Protein AF-A0A6P8IMR5-F1 (afdb_monomer)

Organism: Actinia tenebrosa (NCBI:txid6105)

Secondary structure (DSSP, 8-state):
--------------S--SSSPPPSS--B---EESTTT-EEPPSBHHHHHHTTEEEEE---TTSSS-SEEEEETTEEEEEEEE-TTSBEEEEEEEEEHHHH-S--TTPEEETTEEEEEEESS-GGGTTT-----SSSBS-EEEEETTTTEEEEEPSBGGGGTTSSEEEPPPPTTS-EEEEET--TT--GGG---EEEEEETTEEEEEEE--SS----TTS----GGGSS--------

Mean predicted aligned error: 8.8 Å

Structure (mmCIF, N/CA/C/O backbone):
data_AF-A0A6P8IMR5-F1
#
_entry.id   AF-A0A6P8IMR5-F1
#
loop_
_atom_site.group_PDB
_atom_site.id
_atom_site.type_symbol
_atom_site.label_atom_id
_atom_site.label_alt_id
_atom_site.label_comp_id
_atom_site.label_asym_id
_atom_site.label_entity_id
_atom_site.label_seq_id
_atom_site.pdbx_PDB_ins_code
_atom_site.Cartn_x
_atom_site.Cartn_y
_atom_site.Cartn_z
_atom_site.occupancy
_atom_site.B_iso_or_equiv
_atom_site.auth_seq_id
_atom_site.auth_comp_id
_atom_site.auth_asym_id
_atom_site.auth_atom_id
_atom_site.pdbx_PDB_model_num
ATOM 1 N N . MET A 1 1 ? 11.070 44.744 41.252 1.00 38.59 1 MET A N 1
ATOM 2 C CA . MET A 1 1 ? 11.298 44.759 39.790 1.00 38.59 1 MET A CA 1
ATOM 3 C C . MET A 1 1 ? 10.364 43.742 39.158 1.00 38.59 1 MET A C 1
ATOM 5 O O . MET A 1 1 ? 10.466 42.569 39.486 1.00 38.59 1 MET A O 1
ATOM 9 N N . LYS A 1 2 ? 9.383 44.191 38.367 1.00 33.50 2 LYS A N 1
ATOM 10 C CA . LYS A 1 2 ? 8.434 43.312 37.669 1.00 33.50 2 LYS A CA 1
ATOM 11 C C . LYS A 1 2 ? 9.085 42.888 36.352 1.00 33.50 2 LYS A C 1
ATOM 13 O O . LYS A 1 2 ? 9.294 43.739 35.494 1.00 33.50 2 LYS A O 1
ATOM 18 N N . SER A 1 3 ? 9.447 41.616 36.219 1.00 36.66 3 SER A N 1
ATOM 19 C CA . SER A 1 3 ? 9.979 41.083 34.963 1.00 36.66 3 SER A CA 1
ATOM 20 C C . SER A 1 3 ? 8.835 40.874 33.976 1.00 36.66 3 SER A C 1
ATOM 22 O O . SER A 1 3 ? 7.923 40.087 34.223 1.00 36.66 3 SER A O 1
ATOM 24 N N . LEU A 1 4 ? 8.882 41.617 32.873 1.00 35.53 4 LEU A N 1
ATOM 25 C CA . LEU A 1 4 ? 8.009 41.459 31.719 1.00 35.53 4 LEU A CA 1
ATOM 26 C C . LEU A 1 4 ? 8.508 40.242 30.923 1.00 35.53 4 LEU A C 1
ATOM 28 O O . LEU A 1 4 ? 9.618 40.269 30.395 1.00 35.53 4 LEU A O 1
ATOM 32 N N . VAL A 1 5 ? 7.722 39.168 30.854 1.00 39.28 5 VAL A N 1
ATOM 33 C CA . VAL A 1 5 ? 8.007 38.045 29.950 1.00 39.28 5 VAL A CA 1
ATOM 34 C C . VAL A 1 5 ? 7.360 38.369 28.609 1.00 39.28 5 VAL A C 1
ATOM 36 O O . VAL A 1 5 ? 6.146 38.274 28.449 1.00 39.28 5 VAL A O 1
ATOM 39 N N . LEU A 1 6 ? 8.180 38.800 27.652 1.00 30.08 6 LEU A N 1
ATOM 40 C CA . LEU A 1 6 ? 7.776 38.989 26.265 1.00 30.08 6 LEU A CA 1
ATOM 41 C C . LEU A 1 6 ? 7.803 37.618 25.570 1.00 30.08 6 LEU A C 1
ATOM 43 O O . LEU A 1 6 ? 8.858 37.146 25.155 1.00 30.08 6 LEU A O 1
ATOM 47 N N . VAL A 1 7 ? 6.650 36.954 25.471 1.00 35.31 7 VAL A N 1
ATOM 48 C CA . VAL A 1 7 ? 6.508 35.750 24.639 1.00 35.31 7 VAL A CA 1
ATOM 49 C C . VAL A 1 7 ? 6.288 36.207 23.198 1.00 35.31 7 VAL A C 1
ATOM 51 O O . VAL A 1 7 ? 5.176 36.545 22.802 1.00 35.31 7 VAL A O 1
ATOM 54 N N . VAL A 1 8 ? 7.359 36.243 22.409 1.00 32.06 8 VAL A N 1
ATOM 55 C CA . VAL A 1 8 ? 7.266 36.427 20.956 1.00 32.06 8 VAL A CA 1
ATOM 56 C C . VAL A 1 8 ? 6.959 35.065 20.339 1.00 32.06 8 VAL A C 1
ATOM 58 O O . VAL A 1 8 ? 7.855 34.261 20.097 1.00 32.06 8 VAL A O 1
ATOM 61 N N . ILE A 1 9 ? 5.675 34.787 20.102 1.00 35.56 9 ILE A N 1
ATOM 62 C CA . ILE A 1 9 ? 5.255 33.666 19.255 1.00 35.56 9 ILE A CA 1
ATOM 63 C C . ILE A 1 9 ? 5.443 34.109 17.801 1.00 35.56 9 ILE A C 1
ATOM 65 O O . ILE A 1 9 ? 4.534 34.638 17.169 1.00 35.56 9 ILE A O 1
ATOM 69 N N . LEU A 1 10 ? 6.646 33.912 17.266 1.00 32.06 10 LEU A N 1
ATOM 70 C CA . LEU A 1 10 ? 6.879 33.923 15.823 1.00 32.06 10 LEU A CA 1
ATOM 71 C C . LEU A 1 10 ? 6.409 32.578 15.264 1.00 32.06 10 LEU A C 1
ATOM 73 O O . LEU A 1 10 ? 7.193 31.657 15.052 1.00 32.06 10 LEU A O 1
ATOM 77 N N . ALA A 1 11 ? 5.100 32.450 15.061 1.00 35.44 11 ALA A N 1
ATOM 78 C CA . ALA A 1 11 ? 4.554 31.370 14.260 1.00 35.44 11 ALA A CA 1
ATOM 79 C C . ALA A 1 11 ? 4.682 31.761 12.783 1.00 35.44 11 ALA A C 1
ATOM 81 O O . ALA A 1 11 ? 3.843 32.469 12.228 1.00 35.44 11 ALA A O 1
ATOM 82 N N . ALA A 1 12 ? 5.765 31.320 12.145 1.00 34.12 12 ALA A N 1
ATOM 83 C CA . ALA A 1 12 ? 5.829 31.270 10.694 1.00 34.12 12 ALA A CA 1
ATOM 84 C C . ALA A 1 12 ? 4.903 30.135 10.230 1.00 34.12 12 ALA A C 1
ATOM 86 O O . ALA A 1 12 ? 5.311 28.980 10.139 1.00 34.12 12 ALA A O 1
ATOM 87 N N . PHE A 1 13 ? 3.629 30.451 9.997 1.00 35.06 13 PHE A N 1
ATOM 88 C CA . PHE A 1 13 ? 2.718 29.540 9.314 1.00 35.06 13 PHE A CA 1
ATOM 89 C C . PHE A 1 13 ? 3.058 29.572 7.825 1.00 35.06 13 PHE A C 1
ATOM 91 O O . PHE A 1 13 ? 2.622 30.461 7.094 1.00 35.06 13 PHE A O 1
ATOM 98 N N . SER A 1 14 ? 3.876 28.625 7.372 1.00 45.19 14 SER A N 1
ATOM 99 C CA . SER A 1 14 ? 3.891 28.280 5.958 1.00 45.19 14 SER A CA 1
ATOM 100 C C . SER A 1 14 ? 2.566 27.593 5.623 1.00 45.19 14 SER A C 1
ATOM 102 O O . SER A 1 14 ? 2.214 26.577 6.219 1.00 45.19 14 SER A O 1
ATOM 104 N N . ASP A 1 15 ? 1.890 28.184 4.648 1.00 43.84 15 ASP A N 1
ATOM 105 C CA . ASP A 1 15 ? 0.723 27.721 3.904 1.00 43.84 15 ASP A CA 1
ATOM 106 C C . ASP A 1 15 ? -0.657 28.189 4.386 1.00 43.84 15 ASP A C 1
ATOM 108 O O . ASP A 1 15 ? -1.171 27.890 5.463 1.00 43.84 15 ASP A O 1
ATOM 112 N N . ALA A 1 16 ? -1.265 28.951 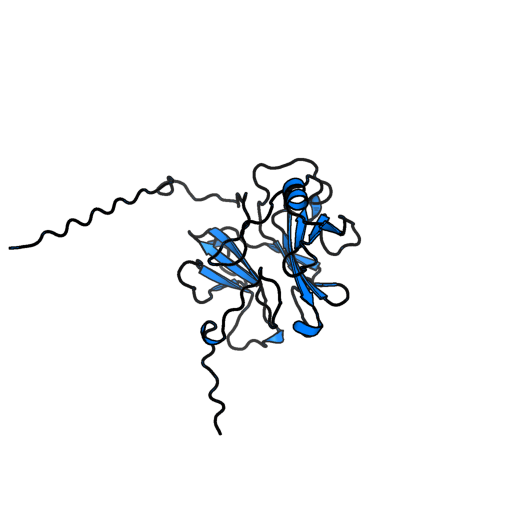3.479 1.00 37.50 16 ALA A N 1
ATOM 113 C CA . ALA A 1 16 ? -2.602 29.501 3.505 1.00 37.50 16 ALA A CA 1
ATOM 114 C C . ALA A 1 16 ? -3.676 28.404 3.616 1.00 37.50 16 ALA A C 1
ATOM 116 O O . ALA A 1 16 ? -4.247 27.971 2.618 1.00 37.50 16 ALA A O 1
ATOM 117 N N . TRP A 1 17 ? -3.993 27.982 4.840 1.00 46.81 17 TRP A N 1
ATOM 118 C CA . TRP A 1 17 ? -5.097 27.048 5.114 1.00 46.81 17 TRP A CA 1
ATOM 119 C C . TRP A 1 17 ? -6.254 27.667 5.907 1.00 46.81 17 TRP A C 1
ATOM 121 O O . TRP A 1 17 ? -7.184 26.965 6.282 1.00 46.81 17 TRP A O 1
ATOM 131 N N . LEU A 1 18 ? -6.245 28.985 6.135 1.00 42.25 18 LEU A N 1
ATOM 132 C CA . LEU A 1 18 ? -7.309 29.664 6.888 1.00 42.25 18 LEU A CA 1
ATOM 133 C C . LEU A 1 18 ? -8.590 29.923 6.069 1.00 42.25 18 LEU A C 1
ATOM 135 O O . LEU A 1 18 ? -9.634 30.168 6.663 1.00 42.25 18 LEU A O 1
ATOM 139 N N . PHE A 1 19 ? -8.546 29.833 4.730 1.00 42.69 19 PHE A N 1
ATOM 140 C CA . PHE A 1 19 ? -9.687 30.181 3.857 1.00 42.69 19 PHE A CA 1
ATOM 141 C C . PHE A 1 19 ? -9.925 29.235 2.668 1.00 42.69 19 PHE A C 1
ATOM 143 O O . PHE A 1 19 ? -10.806 29.484 1.850 1.00 42.69 19 PHE A O 1
ATOM 150 N N . SER A 1 20 ? -9.164 28.144 2.555 1.00 43.66 20 SER A N 1
ATOM 151 C CA . SER A 1 20 ? -9.335 27.154 1.488 1.00 43.66 20 SER A CA 1
ATOM 152 C C . SER A 1 20 ? -9.866 25.860 2.085 1.00 43.66 20 SER A C 1
ATOM 154 O O . SER A 1 20 ? -9.264 25.307 3.007 1.00 43.66 20 SER A O 1
ATOM 156 N N . SER A 1 21 ? -10.989 25.362 1.562 1.00 59.53 21 SER A N 1
ATOM 157 C CA . SER A 1 21 ? -11.401 23.990 1.849 1.00 59.53 21 SER A CA 1
ATOM 158 C C . SER A 1 21 ? -10.257 23.065 1.422 1.00 59.53 21 SER A C 1
ATOM 160 O O . SER A 1 21 ? -9.813 23.092 0.274 1.00 59.53 21 SER A O 1
ATOM 162 N N . GLY A 1 22 ? -9.720 22.293 2.375 1.00 65.38 22 GLY A N 1
ATOM 163 C CA . GLY A 1 22 ? -8.650 21.326 2.120 1.00 65.38 22 GLY A CA 1
ATOM 164 C C . GLY A 1 22 ? -8.945 20.474 0.880 1.00 65.38 22 GLY A C 1
ATOM 165 O O . GLY A 1 22 ? -10.126 20.266 0.586 1.00 65.38 22 GLY A O 1
ATOM 166 N N . PRO A 1 23 ? -7.929 19.946 0.166 1.00 79.06 23 PRO A N 1
ATOM 167 C CA . PRO A 1 23 ? -8.146 19.206 -1.074 1.00 79.06 23 PRO A CA 1
ATOM 168 C C . PRO A 1 23 ? -9.242 18.143 -0.904 1.00 79.06 23 PRO A C 1
ATOM 170 O O . PRO A 1 23 ? -9.389 17.547 0.166 1.00 79.06 23 PRO A O 1
ATOM 173 N N . ASN A 1 24 ? -10.029 17.926 -1.960 1.00 84.00 24 ASN A N 1
ATOM 174 C CA . ASN A 1 24 ? -11.094 16.917 -1.970 1.00 84.00 24 ASN A CA 1
ATOM 175 C C . ASN A 1 24 ? -10.585 15.520 -2.352 1.00 84.00 24 ASN A C 1
ATOM 177 O O . ASN A 1 24 ? -11.311 14.545 -2.199 1.00 84.00 24 ASN A O 1
ATOM 181 N N . THR A 1 25 ? -9.344 15.417 -2.829 1.00 85.69 25 THR A N 1
ATOM 182 C CA . THR A 1 25 ? -8.688 14.154 -3.178 1.00 85.69 25 THR A CA 1
ATOM 183 C C . THR A 1 25 ? -7.237 14.154 -2.697 1.00 85.69 25 THR A C 1
ATOM 185 O O . THR A 1 25 ? -6.620 15.226 -2.651 1.00 85.69 25 THR A O 1
ATOM 188 N N . PRO A 1 26 ? -6.657 12.977 -2.413 1.00 89.88 26 PRO A N 1
ATOM 189 C CA . PRO A 1 26 ? -5.233 12.839 -2.156 1.00 89.88 26 PRO A CA 1
ATOM 190 C C . PRO A 1 26 ? -4.369 13.452 -3.260 1.00 89.88 26 PRO A C 1
ATOM 192 O O . PRO A 1 26 ? -4.680 13.360 -4.449 1.00 89.88 26 PRO A O 1
ATOM 195 N N . LYS A 1 27 ? -3.261 14.066 -2.845 1.00 89.31 27 LYS A N 1
ATOM 196 C CA . LYS A 1 27 ? -2.225 14.640 -3.714 1.00 89.31 27 LYS A CA 1
ATOM 197 C C . LYS A 1 27 ? -0.847 14.154 -3.258 1.00 89.31 27 LYS A C 1
ATOM 199 O O . LYS A 1 27 ? 0.035 14.948 -2.946 1.00 89.31 27 LYS A O 1
ATOM 204 N N . TRP A 1 28 ? -0.681 12.836 -3.138 1.00 91.75 28 TRP A N 1
ATOM 205 C CA . TRP A 1 28 ? 0.529 12.247 -2.561 1.00 91.75 28 TRP A CA 1
ATOM 206 C C . TRP A 1 28 ? 1.673 12.165 -3.581 1.00 91.75 28 TRP A C 1
ATOM 208 O O . TRP A 1 28 ? 1.516 11.644 -4.689 1.00 91.75 28 TRP A O 1
ATOM 218 N N . ASN A 1 29 ? 2.840 12.675 -3.189 1.00 91.31 29 ASN A N 1
ATOM 219 C CA . ASN A 1 29 ? 4.080 12.677 -3.975 1.00 91.31 29 ASN A CA 1
ATOM 220 C C . ASN A 1 29 ? 5.296 12.109 -3.219 1.00 91.31 29 ASN A C 1
ATOM 222 O O . ASN A 1 29 ? 6.306 11.810 -3.855 1.00 91.31 29 ASN A O 1
ATOM 226 N N . SER A 1 30 ? 5.171 11.872 -1.911 1.00 92.62 30 SER A N 1
ATOM 227 C CA . SER A 1 30 ? 6.167 11.191 -1.079 1.00 92.62 30 SER A CA 1
ATOM 228 C C . SER A 1 30 ? 5.541 10.026 -0.313 1.00 92.62 30 SER A C 1
ATOM 230 O O . SER A 1 30 ? 4.334 10.010 -0.077 1.00 92.62 30 SER A O 1
ATOM 232 N N . LEU A 1 31 ? 6.359 9.042 0.055 1.00 94.12 31 LEU A N 1
ATOM 233 C CA . LEU A 1 31 ? 5.987 7.950 0.950 1.00 94.12 31 LEU A CA 1
ATOM 234 C C . LEU A 1 31 ? 7.110 7.768 1.967 1.00 94.12 31 LEU A C 1
ATOM 236 O O . LEU A 1 31 ? 8.273 7.646 1.580 1.00 94.12 31 LEU A O 1
ATOM 240 N N . TYR A 1 32 ? 6.755 7.732 3.245 1.00 92.31 32 TYR A N 1
ATOM 241 C CA . TYR A 1 32 ? 7.687 7.528 4.346 1.00 92.31 32 TYR A CA 1
ATOM 242 C C . TYR A 1 32 ? 7.259 6.304 5.149 1.00 92.31 32 TYR A C 1
ATOM 244 O O . TYR A 1 32 ? 6.069 6.031 5.288 1.00 92.31 32 TYR A O 1
ATOM 252 N N . VAL A 1 33 ? 8.237 5.576 5.675 1.00 89.25 33 VAL A N 1
ATOM 253 C CA . VAL A 1 33 ? 8.032 4.500 6.655 1.00 89.25 33 VAL A CA 1
ATOM 254 C C . VAL A 1 33 ? 8.841 4.789 7.912 1.00 89.25 33 VAL A C 1
ATOM 256 O O . VAL A 1 33 ? 9.610 5.749 7.923 1.00 89.25 33 VAL A O 1
ATOM 259 N N . THR A 1 34 ? 8.673 3.954 8.943 1.00 82.81 34 THR A N 1
ATOM 260 C CA . THR A 1 34 ? 9.316 4.043 10.268 1.00 82.81 34 THR A CA 1
ATOM 261 C C . THR A 1 34 ? 9.047 5.367 10.978 1.00 82.81 34 THR A C 1
ATOM 263 O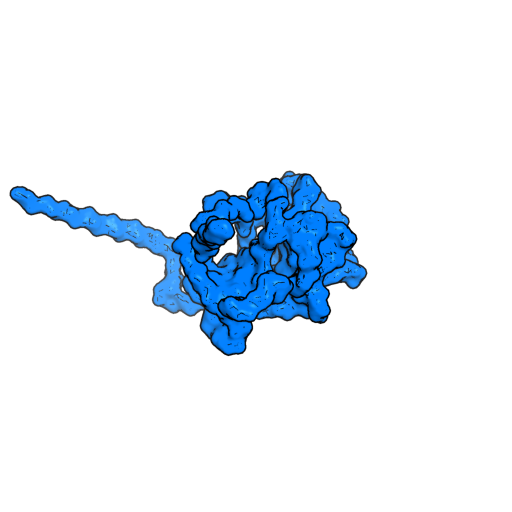 O . THR A 1 34 ? 9.754 6.354 10.762 1.00 82.81 34 THR A O 1
ATOM 266 N N . PHE A 1 35 ? 8.049 5.384 11.854 1.00 76.50 35 PHE A N 1
ATOM 267 C CA . PHE A 1 35 ? 7.713 6.526 12.690 1.00 76.50 35 PHE A CA 1
ATOM 268 C C . PHE A 1 35 ? 8.934 7.027 13.480 1.00 76.50 35 PHE A C 1
ATOM 270 O O . PHE A 1 35 ? 9.787 6.257 13.929 1.00 76.50 35 PHE A O 1
ATOM 277 N N . GLY A 1 36 ? 9.058 8.349 13.595 1.00 76.31 36 GLY A N 1
ATOM 278 C CA . GLY A 1 36 ? 10.176 9.027 14.255 1.00 76.31 36 GLY A CA 1
ATOM 279 C C . GLY A 1 36 ? 11.383 9.280 13.347 1.00 76.31 36 GLY A C 1
ATOM 280 O O . GLY A 1 36 ? 11.869 10.405 13.306 1.00 76.31 36 GLY A O 1
ATOM 281 N N . SER A 1 37 ? 11.849 8.278 12.590 1.00 82.25 37 SER A N 1
ATOM 282 C CA . SER A 1 37 ? 12.985 8.455 11.658 1.00 82.25 37 SER A CA 1
ATOM 283 C C . SER A 1 37 ? 12.573 8.815 10.229 1.00 82.25 37 SER A C 1
ATOM 285 O O . SER A 1 37 ? 13.367 9.409 9.508 1.00 82.25 37 SER A O 1
ATOM 287 N N . PHE A 1 38 ? 11.339 8.483 9.837 1.00 84.19 38 PHE A N 1
ATOM 288 C CA . PHE A 1 38 ? 10.716 8.811 8.554 1.00 84.19 38 PHE A CA 1
ATOM 289 C C . PHE A 1 38 ? 11.624 8.539 7.347 1.00 84.19 38 PHE A C 1
ATOM 291 O O . PHE A 1 38 ? 12.040 9.436 6.615 1.00 84.19 38 PHE A O 1
ATOM 298 N N . ASN A 1 39 ? 11.907 7.259 7.109 1.00 89.69 39 ASN A N 1
ATOM 299 C CA . ASN A 1 39 ? 12.684 6.822 5.958 1.00 89.69 39 ASN A CA 1
ATOM 300 C C . ASN A 1 39 ? 11.862 6.972 4.672 1.00 89.69 39 ASN A C 1
ATOM 302 O O . ASN A 1 39 ? 10.845 6.296 4.496 1.00 89.69 39 ASN A O 1
ATOM 306 N N . GLN A 1 40 ? 12.317 7.829 3.757 1.00 94.62 40 GLN A N 1
ATOM 307 C CA . GLN A 1 40 ? 11.649 8.040 2.474 1.00 94.62 40 GLN A CA 1
ATOM 308 C C . GLN A 1 40 ? 11.833 6.832 1.547 1.00 94.62 40 GLN A C 1
ATOM 310 O O . GLN A 1 40 ? 12.945 6.344 1.338 1.00 94.62 40 GLN A O 1
ATOM 315 N N . LEU A 1 41 ? 10.732 6.365 0.960 1.00 96.12 41 LEU A N 1
ATOM 316 C CA . LEU A 1 41 ? 10.722 5.298 -0.034 1.00 96.12 41 LEU A CA 1
ATOM 317 C C . LEU A 1 41 ? 10.720 5.874 -1.458 1.00 96.12 41 LEU A C 1
ATOM 319 O O . LEU A 1 41 ? 10.136 6.934 -1.702 1.00 96.12 41 LEU A O 1
ATOM 323 N N . PRO A 1 42 ? 11.354 5.188 -2.427 1.00 97.56 42 PRO A N 1
ATOM 324 C CA . PRO A 1 42 ? 11.381 5.646 -3.808 1.00 97.56 42 PRO A CA 1
ATOM 325 C C . PRO A 1 42 ? 9.980 5.605 -4.426 1.00 97.56 42 PRO A C 1
ATOM 327 O O . PRO A 1 42 ? 9.298 4.581 -4.399 1.00 97.56 42 PRO A O 1
ATOM 330 N N . THR A 1 43 ? 9.572 6.712 -5.045 1.00 97.56 43 THR A N 1
ATOM 331 C CA . THR A 1 43 ? 8.263 6.845 -5.707 1.00 97.56 43 THR A CA 1
ATOM 332 C C . THR A 1 43 ? 8.310 6.567 -7.212 1.00 97.56 43 THR A C 1
ATOM 334 O O . THR A 1 43 ? 7.278 6.575 -7.885 1.00 97.56 43 THR A O 1
ATOM 337 N N . THR A 1 44 ? 9.496 6.263 -7.751 1.00 98.06 44 THR A N 1
ATOM 338 C CA . THR A 1 44 ? 9.690 5.831 -9.141 1.00 98.06 44 THR A CA 1
ATOM 339 C C . THR A 1 44 ? 10.537 4.564 -9.216 1.00 98.06 44 THR A C 1
ATOM 341 O O . THR A 1 44 ? 11.454 4.356 -8.418 1.00 98.06 44 THR A O 1
ATOM 344 N N . LYS A 1 45 ? 10.264 3.732 -10.225 1.00 98.19 45 LYS A N 1
ATOM 345 C CA . LYS A 1 45 ? 11.014 2.507 -10.526 1.00 98.19 45 LYS A CA 1
ATOM 346 C C . LYS A 1 45 ? 12.502 2.800 -10.715 1.00 98.19 45 LYS A C 1
ATOM 348 O O . LYS A 1 45 ? 13.339 2.066 -10.204 1.00 98.19 45 LYS A O 1
ATOM 353 N N . THR A 1 46 ? 12.832 3.876 -11.429 1.00 98.25 46 THR A N 1
ATOM 354 C CA . THR A 1 46 ? 14.220 4.279 -11.689 1.00 98.25 46 THR A CA 1
ATOM 355 C C . THR A 1 46 ? 14.957 4.601 -10.391 1.00 98.25 46 THR A C 1
ATOM 357 O O . THR A 1 46 ? 16.039 4.064 -10.165 1.00 98.25 46 THR A O 1
ATOM 360 N N . ALA A 1 47 ? 14.350 5.398 -9.503 1.00 98.38 47 ALA A N 1
ATOM 361 C CA . ALA A 1 47 ? 14.932 5.698 -8.197 1.00 98.38 47 ALA A CA 1
ATOM 362 C C . ALA A 1 47 ? 15.063 4.438 -7.325 1.00 98.38 47 ALA A C 1
ATOM 364 O O . ALA A 1 47 ? 16.074 4.258 -6.652 1.00 98.38 47 ALA A O 1
ATOM 365 N N . ALA A 1 48 ? 14.080 3.535 -7.373 1.00 98.44 48 ALA A N 1
ATOM 366 C CA . ALA A 1 48 ? 14.133 2.278 -6.635 1.00 98.44 48 ALA A CA 1
ATOM 367 C C . ALA A 1 48 ? 15.293 1.389 -7.102 1.00 98.44 48 ALA A C 1
ATOM 369 O O . ALA A 1 48 ? 16.082 0.923 -6.284 1.00 98.44 48 ALA A O 1
ATOM 370 N N . VAL A 1 49 ? 15.450 1.196 -8.413 1.00 98.62 49 VAL A N 1
ATOM 371 C CA . VAL A 1 49 ? 16.559 0.407 -8.971 1.00 98.62 49 VAL A CA 1
ATOM 372 C C . VAL A 1 49 ? 17.912 1.030 -8.620 1.00 98.62 49 VAL A C 1
ATOM 374 O O . VAL A 1 49 ? 18.817 0.304 -8.211 1.00 98.62 49 VAL A O 1
ATOM 377 N N . ALA A 1 50 ? 18.038 2.359 -8.712 1.00 98.44 50 ALA A N 1
ATOM 378 C CA . ALA A 1 50 ? 19.247 3.076 -8.306 1.00 98.44 50 ALA A CA 1
ATOM 379 C C . ALA A 1 50 ? 19.564 2.889 -6.810 1.00 98.44 50 ALA A C 1
ATOM 381 O O . ALA A 1 50 ? 20.723 2.740 -6.437 1.00 98.44 50 ALA A O 1
ATOM 382 N N . ALA A 1 51 ? 18.535 2.811 -5.963 1.00 97.69 51 ALA A N 1
ATOM 383 C CA . ALA A 1 51 ? 18.651 2.529 -4.533 1.00 97.69 51 ALA A CA 1
ATOM 384 C C . ALA A 1 51 ? 18.786 1.025 -4.195 1.00 97.69 51 ALA A C 1
ATOM 386 O O . ALA A 1 51 ? 18.660 0.642 -3.032 1.00 97.69 51 ALA A O 1
ATOM 387 N N . GLY A 1 52 ? 19.019 0.155 -5.186 1.00 98.00 52 GLY A N 1
ATOM 388 C CA . GLY A 1 52 ? 19.294 -1.271 -4.979 1.00 98.00 52 GLY A CA 1
ATOM 389 C C . GLY A 1 52 ? 18.063 -2.174 -4.872 1.00 98.00 52 GLY A C 1
ATOM 390 O O . GLY A 1 52 ? 18.207 -3.369 -4.602 1.00 98.00 52 GLY A O 1
ATOM 391 N N . TRP A 1 53 ? 16.858 -1.653 -5.109 1.00 98.44 53 TRP A N 1
ATOM 392 C CA . TRP A 1 53 ? 15.651 -2.474 -5.162 1.00 98.44 53 TRP A CA 1
ATOM 393 C C . TRP A 1 53 ? 15.670 -3.367 -6.404 1.00 98.44 53 TRP A C 1
ATOM 395 O O . 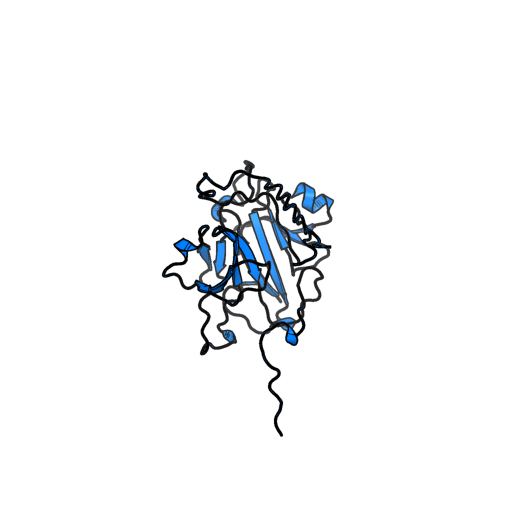TRP A 1 53 ? 15.966 -2.920 -7.515 1.00 98.44 53 TRP A O 1
ATOM 405 N N . ARG A 1 54 ? 15.322 -4.643 -6.233 1.00 98.44 54 ARG A N 1
ATOM 406 C CA . ARG A 1 54 ? 15.336 -5.641 -7.308 1.00 98.44 54 ARG A CA 1
ATOM 407 C C . ARG A 1 54 ? 13.931 -6.120 -7.627 1.00 98.44 54 ARG A C 1
ATOM 409 O O . ARG A 1 54 ? 13.120 -6.317 -6.724 1.00 98.44 54 ARG A O 1
ATOM 416 N N . LEU A 1 55 ? 13.663 -6.303 -8.918 1.00 98.50 55 LEU A N 1
ATOM 417 C CA . LEU A 1 55 ? 12.413 -6.876 -9.400 1.00 98.50 55 LEU A CA 1
ATOM 418 C C . LEU A 1 55 ? 12.273 -8.298 -8.854 1.00 98.50 55 LEU A C 1
ATOM 420 O O . LEU A 1 55 ? 13.193 -9.103 -8.962 1.00 98.50 55 LEU A O 1
ATOM 424 N N . ASN A 1 56 ? 11.112 -8.592 -8.287 1.00 98.06 56 ASN A N 1
ATOM 425 C CA . ASN A 1 56 ? 10.783 -9.900 -7.741 1.00 98.06 56 ASN A CA 1
ATOM 426 C C . ASN A 1 56 ? 9.625 -10.567 -8.499 1.00 98.06 56 ASN A C 1
ATOM 428 O O . ASN A 1 56 ? 9.694 -11.758 -8.786 1.00 98.06 56 ASN A O 1
ATOM 432 N N . LYS A 1 57 ? 8.587 -9.805 -8.861 1.00 97.94 57 LYS A N 1
ATOM 433 C CA . LYS A 1 57 ? 7.504 -10.259 -9.745 1.00 97.94 57 LYS A CA 1
ATOM 434 C C . LYS A 1 57 ? 7.157 -9.153 -10.730 1.00 97.94 57 LYS A C 1
ATOM 436 O O . LYS A 1 57 ? 7.011 -7.999 -10.334 1.00 97.94 57 LYS A O 1
ATOM 441 N N . THR A 1 58 ? 7.032 -9.496 -12.005 1.00 97.94 58 THR A N 1
ATOM 442 C CA . THR A 1 58 ? 6.491 -8.587 -13.021 1.00 97.94 58 THR A CA 1
ATOM 443 C C . THR A 1 58 ? 4.996 -8.422 -12.821 1.00 97.94 58 THR A C 1
ATOM 445 O O . THR A 1 58 ? 4.358 -9.272 -12.194 1.00 97.94 58 THR A O 1
ATOM 448 N N . CYS A 1 59 ? 4.420 -7.369 -13.398 1.00 95.94 59 CYS A N 1
ATOM 449 C CA . CYS A 1 59 ? 2.979 -7.387 -13.542 1.00 95.94 59 CYS A CA 1
ATOM 450 C C . CYS A 1 59 ? 2.554 -8.541 -14.461 1.00 95.94 59 CYS A C 1
ATOM 452 O O . CYS A 1 59 ? 3.072 -8.689 -15.566 1.00 95.94 59 CYS A O 1
ATOM 454 N N . ASP A 1 60 ? 1.627 -9.355 -13.972 1.00 95.19 60 ASP A N 1
ATOM 455 C CA . ASP A 1 60 ? 1.090 -10.535 -14.632 1.00 95.19 60 ASP A CA 1
ATOM 456 C C . ASP A 1 60 ? -0.347 -10.722 -14.130 1.00 95.19 60 ASP A C 1
ATOM 458 O O . ASP A 1 60 ? -0.599 -10.584 -12.932 1.00 95.19 60 ASP A O 1
ATOM 462 N N . ALA A 1 61 ? -1.284 -11.028 -15.029 1.00 91.19 61 ALA A N 1
ATOM 463 C CA . ALA A 1 61 ? -2.692 -11.237 -14.687 1.00 91.19 61 ALA A CA 1
ATOM 464 C C . ALA A 1 61 ? -2.921 -12.446 -13.759 1.00 91.19 61 ALA A C 1
ATOM 466 O O . ALA A 1 61 ? -3.979 -12.562 -13.149 1.00 91.19 61 ALA A O 1
ATOM 467 N N . ARG A 1 62 ? -1.936 -13.344 -13.642 1.00 93.56 62 ARG A N 1
ATOM 468 C CA . ARG A 1 62 ? -1.949 -14.486 -12.718 1.00 93.56 62 ARG A CA 1
ATOM 469 C C . ARG A 1 62 ? -1.584 -14.101 -11.286 1.00 93.56 62 ARG A C 1
ATOM 471 O O . ARG A 1 62 ? -1.790 -14.904 -10.378 1.00 93.56 62 ARG A O 1
ATOM 478 N N . ASN A 1 63 ? -1.014 -12.917 -11.061 1.00 96.06 63 ASN A N 1
ATOM 479 C CA . ASN A 1 63 ? -0.773 -12.432 -9.708 1.00 96.06 63 ASN A CA 1
ATOM 480 C C . ASN A 1 63 ? -2.101 -11.986 -9.079 1.00 96.06 63 ASN A C 1
ATOM 482 O O . ASN A 1 63 ? -2.923 -11.350 -9.730 1.00 96.06 63 ASN A O 1
ATOM 486 N N . TYR A 1 64 ? -2.270 -12.222 -7.776 1.00 96.19 64 TYR A N 1
ATOM 487 C CA . TYR A 1 64 ? -3.401 -11.679 -7.004 1.00 96.19 64 TYR A CA 1
ATOM 488 C C . TYR A 1 64 ? -3.325 -10.153 -6.816 1.00 96.19 64 TYR A C 1
ATOM 490 O O . TYR A 1 64 ? -4.228 -9.538 -6.254 1.00 96.19 64 TYR A O 1
ATOM 498 N N . PHE A 1 65 ? -2.218 -9.537 -7.232 1.00 97.62 65 PHE A N 1
ATOM 499 C CA . PHE A 1 65 ? -1.959 -8.115 -7.099 1.00 97.62 65 PHE A CA 1
ATOM 500 C C . PHE A 1 65 ? -1.523 -7.507 -8.431 1.00 97.62 65 PHE A C 1
ATOM 502 O O . PHE A 1 65 ? -0.982 -8.189 -9.302 1.00 97.62 65 PHE A O 1
ATOM 509 N N . ALA A 1 66 ? -1.707 -6.196 -8.561 1.00 98.00 66 ALA A N 1
ATOM 510 C CA . ALA A 1 66 ? -1.316 -5.441 -9.740 1.00 98.00 66 ALA A CA 1
ATOM 511 C C . ALA A 1 66 ? -0.013 -4.662 -9.505 1.00 98.00 66 ALA A C 1
ATOM 513 O O . ALA A 1 66 ? 0.151 -3.973 -8.499 1.00 98.00 66 ALA A O 1
ATOM 514 N N . GLY A 1 67 ? 0.900 -4.727 -10.473 1.00 98.31 67 GLY A N 1
ATOM 515 C CA . GLY A 1 67 ? 2.149 -3.966 -10.487 1.00 98.31 67 GLY A CA 1
ATOM 516 C C . GLY A 1 67 ? 3.400 -4.832 -10.534 1.00 98.31 67 GLY A C 1
ATOM 517 O O . GLY A 1 67 ? 3.379 -6.035 -10.289 1.00 98.31 67 GLY A O 1
ATOM 518 N N . ASN A 1 68 ? 4.514 -4.194 -10.874 1.00 98.62 68 ASN A N 1
ATOM 519 C CA . ASN A 1 68 ? 5.838 -4.791 -10.798 1.00 98.62 68 ASN A CA 1
ATOM 520 C C . ASN A 1 68 ? 6.333 -4.677 -9.357 1.00 98.62 68 ASN A C 1
ATOM 522 O O . ASN A 1 68 ? 6.522 -3.564 -8.863 1.00 98.62 68 ASN A O 1
ATOM 526 N N . ARG A 1 69 ? 6.534 -5.813 -8.689 1.00 98.75 69 ARG A N 1
ATOM 527 C CA . ARG A 1 69 ? 6.965 -5.880 -7.293 1.00 98.75 69 ARG A CA 1
ATOM 528 C C . ARG A 1 69 ? 8.475 -5.819 -7.172 1.00 98.75 69 ARG A C 1
ATOM 530 O O . ARG A 1 69 ? 9.175 -6.631 -7.776 1.00 98.75 69 ARG A O 1
ATOM 537 N N . TYR A 1 70 ? 8.959 -4.916 -6.332 1.00 98.69 70 TYR A N 1
ATOM 538 C CA . TYR A 1 70 ? 10.371 -4.723 -6.038 1.00 98.69 70 TYR A CA 1
ATOM 539 C C . TYR A 1 70 ? 10.661 -4.926 -4.554 1.00 98.69 70 TYR A C 1
ATOM 541 O O . TYR A 1 70 ? 9.891 -4.492 -3.698 1.00 98.69 70 TYR A O 1
ATOM 549 N N . ILE A 1 71 ? 11.798 -5.559 -4.264 1.00 98.19 71 ILE A N 1
ATOM 550 C CA . ILE A 1 71 ? 12.250 -5.910 -2.914 1.00 98.19 71 ILE A CA 1
ATOM 551 C C . ILE A 1 71 ? 13.672 -5.387 -2.714 1.00 98.19 71 ILE A C 1
ATOM 553 O O . ILE A 1 71 ? 14.519 -5.514 -3.603 1.00 98.19 71 ILE A O 1
ATOM 557 N N . LEU A 1 72 ? 13.946 -4.805 -1.547 1.00 97.06 72 LEU A N 1
ATOM 558 C CA . LEU A 1 72 ? 15.279 -4.344 -1.172 1.00 97.06 72 LEU A CA 1
ATOM 559 C C . LEU A 1 72 ? 15.977 -5.396 -0.311 1.00 97.06 72 LEU A C 1
ATOM 561 O O . LEU A 1 72 ? 15.485 -5.741 0.756 1.00 97.06 72 LEU A O 1
ATOM 565 N N . GLY A 1 73 ? 17.129 -5.901 -0.759 1.00 94.75 73 GLY A N 1
ATOM 566 C CA . GLY A 1 73 ? 17.957 -6.809 0.048 1.00 94.75 73 GLY A CA 1
ATOM 567 C C . GLY A 1 73 ? 17.256 -8.097 0.506 1.00 94.75 73 GLY A C 1
ATOM 568 O O . GLY A 1 73 ? 17.627 -8.646 1.535 1.00 94.75 73 GLY A O 1
ATOM 569 N N . GLY A 1 74 ? 16.225 -8.553 -0.216 1.00 93.62 74 GLY A N 1
ATOM 570 C CA . GLY A 1 74 ? 15.417 -9.719 0.168 1.00 93.62 74 GLY A CA 1
ATOM 571 C C . GLY A 1 74 ? 14.431 -9.477 1.319 1.00 93.62 74 GLY A C 1
ATOM 572 O O . GLY A 1 74 ? 13.748 -10.409 1.729 1.00 93.62 74 GLY A O 1
ATOM 573 N N . ASP A 1 75 ? 14.323 -8.247 1.828 1.00 94.06 75 ASP A N 1
ATOM 574 C CA . ASP A 1 75 ? 13.418 -7.898 2.920 1.00 94.06 75 ASP A CA 1
ATOM 575 C C . ASP A 1 75 ? 11.966 -7.783 2.434 1.00 94.06 75 ASP A C 1
ATOM 577 O O . ASP A 1 75 ? 11.565 -6.787 1.831 1.00 94.06 75 ASP A O 1
ATOM 581 N N . THR A 1 76 ? 11.159 -8.808 2.709 1.00 95.56 76 THR A N 1
ATOM 582 C CA . THR A 1 76 ? 9.744 -8.848 2.319 1.00 95.56 76 THR A CA 1
ATOM 583 C C . THR A 1 76 ? 8.836 -8.009 3.212 1.00 95.56 76 THR A C 1
ATOM 585 O O . THR A 1 76 ? 7.651 -7.895 2.907 1.00 95.56 76 THR A O 1
ATOM 588 N N . ALA A 1 77 ? 9.330 -7.427 4.309 1.00 93.88 77 ALA A N 1
ATOM 589 C CA . ALA A 1 77 ? 8.489 -6.617 5.190 1.00 93.88 77 ALA A CA 1
ATOM 590 C C . ALA A 1 77 ? 8.004 -5.330 4.507 1.00 93.88 77 ALA A C 1
ATOM 592 O O . ALA A 1 77 ? 6.942 -4.818 4.852 1.00 93.88 77 ALA A O 1
ATOM 593 N N . VAL A 1 78 ? 8.756 -4.835 3.516 1.00 95.50 78 VAL A N 1
ATOM 594 C CA . VAL A 1 78 ? 8.358 -3.718 2.655 1.00 95.50 78 VAL A CA 1
ATOM 595 C C . VAL A 1 78 ? 8.684 -4.051 1.206 1.00 95.50 78 VAL A C 1
ATOM 597 O O . VAL A 1 78 ? 9.848 -4.095 0.810 1.00 95.50 78 VAL A O 1
ATOM 600 N N . MET A 1 79 ? 7.648 -4.225 0.392 1.00 98.25 79 MET A N 1
ATOM 601 C CA . MET A 1 79 ? 7.776 -4.463 -1.045 1.00 98.25 79 MET A CA 1
ATOM 602 C C . MET A 1 79 ? 7.012 -3.382 -1.806 1.00 98.25 79 MET A C 1
ATOM 604 O O . MET A 1 79 ? 5.871 -3.067 -1.473 1.00 98.25 79 MET A O 1
ATOM 608 N N . LEU A 1 80 ? 7.632 -2.797 -2.826 1.00 98.62 80 LEU A N 1
ATOM 609 C CA . LEU A 1 80 ? 7.039 -1.703 -3.597 1.00 98.62 80 LEU A CA 1
ATOM 610 C C . LEU A 1 80 ? 6.402 -2.228 -4.874 1.00 98.62 80 LEU A C 1
ATOM 612 O O . LEU A 1 80 ? 6.995 -3.061 -5.558 1.00 98.62 80 LEU A O 1
ATOM 616 N N . LEU A 1 81 ? 5.225 -1.709 -5.218 1.00 98.81 81 LEU A N 1
ATOM 617 C CA . LEU A 1 81 ? 4.538 -2.011 -6.469 1.00 98.81 81 LEU A CA 1
ATOM 618 C C . LEU A 1 81 ? 4.633 -0.803 -7.398 1.00 98.81 81 LEU A C 1
ATOM 620 O O . LEU A 1 81 ? 4.124 0.271 -7.078 1.00 98.81 81 LEU A O 1
ATOM 624 N N . PHE A 1 82 ? 5.254 -0.981 -8.562 1.00 98.69 82 PHE A N 1
ATOM 625 C CA . PHE A 1 82 ? 5.343 0.050 -9.597 1.00 98.69 82 PHE A CA 1
ATOM 626 C C . PHE A 1 82 ? 4.443 -0.275 -10.788 1.00 98.69 82 PHE A C 1
ATOM 628 O O . PHE A 1 82 ? 4.412 -1.412 -11.266 1.00 98.69 82 PHE A O 1
ATOM 635 N N . GLY A 1 83 ? 3.746 0.737 -11.303 1.00 98.19 83 GLY A N 1
ATOM 636 C CA . GLY A 1 83 ? 2.959 0.618 -12.528 1.00 98.19 83 GLY A CA 1
ATOM 637 C C . GLY A 1 83 ? 3.811 0.455 -13.787 1.00 98.19 83 GLY A C 1
ATOM 638 O O . GLY A 1 83 ? 5.040 0.563 -13.753 1.00 98.19 83 GLY A O 1
ATOM 639 N N . ALA A 1 84 ? 3.154 0.215 -14.923 1.00 97.62 84 ALA A N 1
ATOM 640 C CA . ALA A 1 84 ? 3.805 0.153 -16.235 1.00 97.62 84 ALA A CA 1
ATOM 641 C C . ALA A 1 84 ? 4.476 1.488 -16.611 1.00 97.62 84 ALA A C 1
ATOM 643 O O . ALA A 1 84 ? 5.559 1.493 -17.193 1.00 97.62 84 ALA A O 1
ATOM 644 N N . ASN A 1 85 ? 3.902 2.611 -16.171 1.00 97.19 85 ASN A N 1
ATOM 645 C CA . ASN A 1 85 ? 4.494 3.950 -16.258 1.00 97.19 85 ASN A CA 1
ATOM 646 C C . ASN A 1 85 ? 5.709 4.178 -15.327 1.00 97.19 85 ASN A C 1
ATOM 648 O O . ASN A 1 85 ? 6.308 5.250 -15.348 1.00 97.19 85 ASN A O 1
ATOM 652 N N . GLY A 1 86 ? 6.066 3.207 -14.480 1.00 98.00 86 GLY A N 1
ATOM 653 C CA . GLY A 1 86 ? 7.185 3.303 -13.544 1.00 98.00 86 GLY A CA 1
ATOM 654 C C . GLY A 1 86 ? 6.929 4.146 -12.291 1.00 98.00 86 GLY A C 1
ATOM 655 O O . GLY A 1 86 ? 7.873 4.350 -11.530 1.00 98.00 86 GLY A O 1
ATOM 656 N N . GLN A 1 87 ? 5.705 4.620 -12.041 1.00 97.81 87 GLN A N 1
ATOM 657 C CA . GLN A 1 87 ? 5.350 5.310 -10.795 1.00 97.81 87 GLN A CA 1
ATOM 658 C C . GLN A 1 87 ? 4.924 4.326 -9.710 1.00 97.81 87 GLN A C 1
ATOM 660 O O . GLN A 1 87 ? 4.407 3.244 -10.000 1.00 97.81 87 GLN A O 1
ATOM 665 N N . LEU A 1 88 ? 5.148 4.709 -8.454 1.00 98.50 88 LEU A N 1
ATOM 666 C CA . LEU A 1 88 ? 4.670 3.966 -7.298 1.00 98.50 88 LEU A CA 1
ATOM 667 C C . LEU A 1 88 ? 3.145 3.861 -7.347 1.00 98.50 88 LEU A C 1
ATOM 669 O O . LEU A 1 88 ? 2.441 4.860 -7.433 1.00 98.50 88 LEU A O 1
ATOM 673 N N . ALA A 1 89 ? 2.646 2.636 -7.301 1.00 98.25 89 ALA A N 1
ATOM 674 C CA . ALA A 1 89 ? 1.229 2.335 -7.422 1.00 98.25 89 ALA A CA 1
ATOM 675 C C . ALA A 1 89 ? 0.666 1.663 -6.165 1.00 98.25 89 ALA A C 1
ATOM 677 O O . ALA A 1 89 ? -0.544 1.678 -5.946 1.00 98.25 89 ALA A O 1
ATOM 678 N N . GLY A 1 90 ? 1.536 1.100 -5.329 1.00 98.38 90 GLY A N 1
ATOM 679 C CA . GLY A 1 90 ? 1.163 0.469 -4.075 1.00 98.38 90 GLY A CA 1
ATOM 680 C C . GLY A 1 90 ? 2.371 -0.020 -3.288 1.00 98.38 90 GLY A C 1
ATOM 681 O O . GLY A 1 90 ? 3.523 0.124 -3.703 1.00 98.38 90 GLY A O 1
ATOM 682 N N . ILE A 1 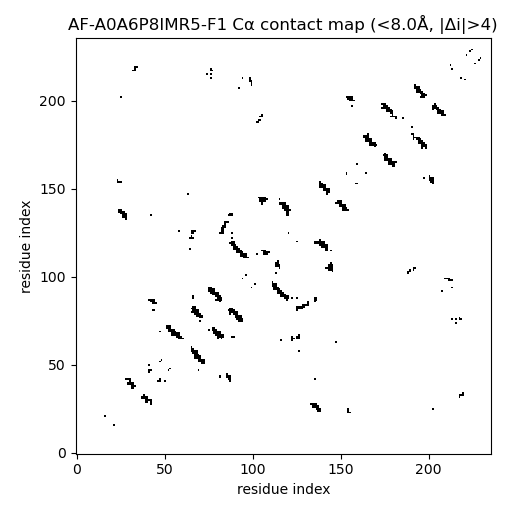91 ? 2.081 -0.622 -2.148 1.00 98.69 91 ILE A N 1
ATOM 683 C CA . ILE A 1 91 ? 3.048 -1.173 -1.207 1.00 98.69 91 ILE A CA 1
ATOM 684 C C . ILE A 1 91 ? 2.474 -2.455 -0.609 1.00 98.69 91 ILE A C 1
ATOM 686 O O . ILE A 1 91 ? 1.259 -2.609 -0.463 1.00 98.69 91 ILE A O 1
ATOM 690 N N . GLN A 1 92 ? 3.358 -3.381 -0.267 1.00 98.31 92 GLN A N 1
ATOM 691 C CA . GLN A 1 92 ? 3.012 -4.635 0.378 1.00 98.31 92 GLN A CA 1
ATOM 692 C C . GLN A 1 92 ? 3.876 -4.877 1.611 1.00 98.31 92 GLN A C 1
ATOM 694 O O . GLN A 1 92 ? 5.048 -4.493 1.642 1.00 98.31 92 GLN A O 1
ATOM 699 N N . MET A 1 93 ? 3.299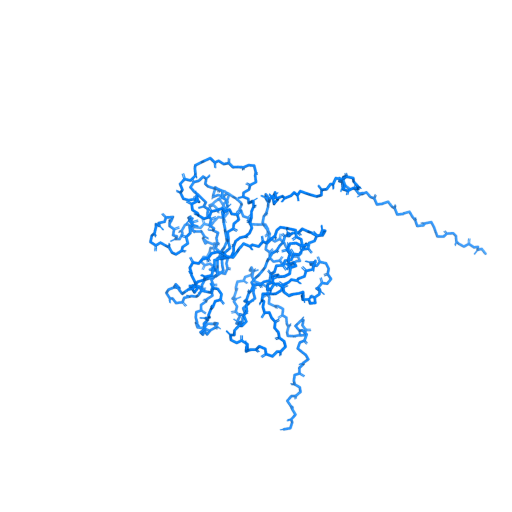 -5.581 2.580 1.00 96.62 93 MET A N 1
ATOM 700 C CA . MET A 1 93 ? 4.009 -6.141 3.724 1.00 96.62 93 MET A CA 1
ATOM 701 C C . MET A 1 93 ? 3.854 -7.646 3.720 1.00 96.62 93 MET A C 1
ATOM 703 O O . MET A 1 93 ? 2.744 -8.176 3.730 1.00 96.62 93 MET A O 1
ATOM 707 N N . GLY A 1 94 ? 4.994 -8.318 3.715 1.00 96.00 94 GLY A N 1
ATOM 708 C CA . GLY A 1 94 ? 5.114 -9.754 3.789 1.00 96.00 94 GLY A CA 1
ATOM 709 C C . GLY A 1 94 ? 5.568 -10.217 5.164 1.00 96.00 94 GLY A C 1
ATOM 710 O O . GLY A 1 94 ? 6.499 -9.651 5.737 1.00 96.00 94 GLY A O 1
ATOM 711 N N . ALA A 1 95 ? 4.965 -11.292 5.657 1.00 94.88 95 ALA A N 1
ATOM 712 C CA . ALA A 1 95 ? 5.356 -11.930 6.902 1.00 94.88 95 ALA A CA 1
ATOM 713 C C . ALA A 1 95 ? 5.400 -13.453 6.748 1.00 94.88 95 ALA A C 1
ATOM 715 O O . ALA A 1 95 ? 4.455 -14.065 6.248 1.00 94.88 95 ALA A O 1
ATOM 716 N N . ALA A 1 96 ? 6.495 -14.077 7.187 1.00 94.75 96 ALA A N 1
ATOM 717 C CA . ALA A 1 96 ? 6.637 -15.527 7.123 1.00 94.75 96 ALA A CA 1
ATOM 718 C C . ALA A 1 96 ? 5.586 -16.215 8.007 1.00 94.75 96 ALA A C 1
ATOM 720 O O . ALA A 1 96 ? 5.366 -15.828 9.158 1.00 94.75 96 ALA A O 1
ATOM 721 N N . ARG A 1 97 ? 4.970 -17.281 7.492 1.00 94.31 97 ARG A N 1
ATOM 722 C CA . ARG A 1 97 ? 3.931 -18.054 8.196 1.00 94.31 97 ARG A CA 1
ATOM 723 C C . ARG A 1 97 ? 4.443 -18.661 9.500 1.00 94.31 97 ARG A C 1
ATOM 725 O O . ARG A 1 97 ? 3.690 -18.759 10.462 1.00 94.31 97 ARG A O 1
ATOM 732 N N . SER A 1 98 ? 5.724 -19.024 9.540 1.00 93.50 98 SER A N 1
ATOM 733 C CA . SER A 1 98 ? 6.405 -19.516 10.743 1.00 93.50 98 SER A CA 1
ATOM 734 C C . SER A 1 98 ? 6.514 -18.469 11.856 1.00 93.50 98 SER A C 1
ATOM 736 O O . SER A 1 98 ? 6.653 -18.843 13.013 1.00 93.50 98 SER A O 1
ATOM 738 N N . ILE A 1 99 ? 6.440 -17.176 11.524 1.00 90.88 99 ILE A N 1
ATOM 739 C CA . ILE A 1 99 ? 6.533 -16.074 12.491 1.00 90.88 99 ILE A CA 1
ATOM 740 C C . ILE A 1 99 ? 5.147 -15.672 12.994 1.00 90.88 99 ILE A C 1
ATOM 742 O O . ILE A 1 99 ? 4.971 -15.418 14.182 1.00 90.88 99 ILE A O 1
ATOM 746 N N . VAL A 1 100 ? 4.169 -15.580 12.090 1.00 89.44 100 VAL A N 1
ATOM 747 C CA . VAL A 1 100 ? 2.881 -14.933 12.394 1.00 89.44 100 VAL A CA 1
ATOM 748 C C . VAL A 1 100 ? 1.726 -15.909 12.631 1.00 89.44 100 VAL A C 1
ATOM 750 O O . VAL A 1 100 ? 0.629 -15.472 12.986 1.00 89.44 100 VAL A O 1
ATOM 753 N N . GLY A 1 101 ? 1.958 -17.213 12.450 1.00 88.94 101 GLY A N 1
ATOM 754 C CA . GLY A 1 101 ? 0.933 -18.249 12.573 1.00 88.94 101 GLY A CA 1
ATOM 755 C C . GLY A 1 101 ? -0.082 -18.209 11.431 1.00 88.94 101 GLY A C 1
ATOM 756 O O . GLY A 1 101 ? 0.177 -17.648 10.367 1.00 88.94 101 GLY A O 1
ATOM 757 N N . VAL A 1 102 ? -1.246 -18.833 11.627 1.00 88.44 102 VAL A N 1
ATOM 758 C CA . VAL A 1 102 ? -2.351 -18.785 10.656 1.00 88.44 102 VAL A CA 1
ATOM 759 C C . VAL A 1 102 ? -2.959 -17.383 10.647 1.00 88.44 102 VAL A C 1
ATOM 761 O O . VAL A 1 102 ? -3.201 -16.804 11.703 1.00 88.44 102 VAL A O 1
ATOM 764 N N . LYS A 1 103 ? -3.206 -16.837 9.453 1.00 89.19 103 LYS A N 1
ATOM 765 C CA . LYS A 1 103 ? -3.806 -15.514 9.264 1.00 89.19 103 LYS A CA 1
ATOM 766 C C . LYS A 1 103 ? -5.069 -15.594 8.419 1.00 89.19 103 LYS A C 1
ATOM 768 O O . LYS A 1 103 ? -5.181 -16.460 7.553 1.00 89.19 103 LYS A O 1
ATOM 773 N N . ARG A 1 104 ? -5.995 -14.680 8.711 1.00 86.69 104 ARG A N 1
ATOM 774 C CA . ARG A 1 104 ? -7.248 -14.433 7.981 1.00 86.69 104 ARG A CA 1
ATOM 775 C C . ARG A 1 104 ? -7.147 -13.099 7.235 1.00 86.69 104 ARG A C 1
ATOM 777 O O . ARG A 1 104 ? -6.050 -12.699 6.871 1.00 86.69 104 ARG A O 1
ATOM 784 N N . ASN A 1 105 ? -8.254 -12.413 6.985 1.00 84.81 105 ASN A N 1
ATOM 785 C CA . ASN A 1 105 ? -8.288 -11.138 6.270 1.00 84.81 105 ASN A CA 1
ATOM 786 C C . ASN A 1 105 ? -7.354 -10.094 6.921 1.00 84.81 105 ASN A C 1
ATOM 788 O O . ASN A 1 105 ? -7.147 -10.124 8.136 1.00 84.81 105 ASN A O 1
ATOM 792 N N . PRO A 1 106 ? -6.796 -9.151 6.142 1.00 92.88 106 PRO A N 1
ATOM 793 C CA . PRO A 1 106 ? -6.800 -9.055 4.681 1.00 92.88 106 PRO A CA 1
ATOM 794 C C . PRO A 1 106 ? -5.671 -9.861 4.022 1.00 92.88 106 PRO A C 1
ATOM 796 O O . PRO A 1 106 ? -5.339 -9.627 2.861 1.00 92.88 106 PRO A O 1
ATOM 799 N N . TRP A 1 107 ? -5.027 -10.768 4.753 1.00 94.06 107 TRP A N 1
ATOM 800 C CA . TRP A 1 107 ? -3.823 -11.437 4.289 1.00 94.06 107 TRP A CA 1
ATOM 801 C C . TRP A 1 107 ? -4.091 -12.342 3.083 1.00 94.06 107 TRP A C 1
ATOM 803 O O . TRP A 1 107 ? -5.009 -13.159 3.084 1.00 94.06 107 TRP A O 1
ATOM 813 N N . VAL A 1 108 ? -3.217 -12.260 2.083 1.00 96.31 108 VAL A N 1
ATOM 814 C CA . VAL A 1 108 ? -3.148 -13.215 0.976 1.00 96.31 108 VAL A CA 1
ATOM 815 C C . VAL A 1 108 ? -2.006 -14.185 1.236 1.00 96.31 108 VAL A C 1
ATOM 817 O O . VAL A 1 108 ? -0.881 -13.776 1.525 1.00 96.31 108 VAL A O 1
ATOM 820 N N . ARG A 1 109 ? -2.273 -15.487 1.132 1.00 95.69 109 ARG A N 1
ATOM 821 C CA . ARG A 1 109 ? -1.223 -16.504 1.226 1.00 95.69 109 ARG A CA 1
ATOM 822 C C . ARG A 1 109 ? -0.401 -16.530 -0.061 1.00 95.69 109 ARG A C 1
ATOM 824 O O . ARG A 1 109 ? -0.938 -16.773 -1.136 1.00 95.69 109 ARG A O 1
ATOM 831 N N . GLU A 1 110 ? 0.912 -16.394 0.067 1.00 95.62 110 GLU A N 1
ATOM 832 C CA . GLU A 1 110 ? 1.861 -16.530 -1.034 1.00 95.62 110 GLU A CA 1
ATOM 833 C C . GLU A 1 110 ? 2.994 -17.466 -0.598 1.00 95.62 110 GLU A C 1
ATOM 835 O O . GLU A 1 110 ? 3.891 -17.072 0.133 1.00 95.62 110 GLU A O 1
ATOM 840 N N . GLY A 1 111 ? 2.936 -18.741 -0.993 1.00 94.69 111 GLY A N 1
ATOM 841 C CA . GLY A 1 111 ? 3.944 -19.730 -0.591 1.00 94.69 111 GLY A CA 1
ATOM 842 C C . GLY A 1 111 ? 4.039 -19.925 0.933 1.00 94.69 111 GLY A C 1
ATOM 843 O O . GLY A 1 111 ? 3.107 -20.429 1.580 1.00 94.69 111 GLY A O 1
ATOM 844 N N . ASP A 1 112 ? 5.194 -19.573 1.497 1.00 94.88 112 ASP A N 1
ATOM 845 C CA . ASP A 1 112 ? 5.534 -19.654 2.920 1.00 94.88 112 ASP A CA 1
ATOM 846 C C . ASP A 1 112 ? 5.291 -18.343 3.690 1.00 94.88 112 ASP A C 1
ATOM 848 O O . ASP A 1 112 ? 5.537 -18.287 4.897 1.00 94.88 112 ASP A O 1
ATOM 852 N N . MET A 1 113 ? 4.726 -17.325 3.039 1.00 96.06 113 MET A N 1
ATOM 853 C CA . MET A 1 113 ? 4.404 -16.031 3.635 1.00 96.06 113 MET A CA 1
ATOM 854 C C . MET A 1 113 ? 2.921 -15.663 3.485 1.00 96.06 113 MET A C 1
ATOM 856 O O . MET A 1 113 ? 2.180 -16.212 2.665 1.00 96.06 113 MET A O 1
ATOM 860 N N . TYR A 1 114 ? 2.493 -14.720 4.313 1.00 96.50 114 TYR A N 1
ATOM 861 C CA . TYR A 1 114 ? 1.267 -13.955 4.141 1.00 96.50 114 TYR A CA 1
ATOM 862 C C . TYR A 1 114 ? 1.620 -12.530 3.711 1.00 96.50 114 TYR A C 1
ATOM 864 O O . TYR A 1 114 ? 2.605 -11.968 4.192 1.00 96.50 114 TYR A O 1
ATOM 872 N N . VAL A 1 115 ? 0.821 -11.949 2.818 1.00 97.56 115 VAL A N 1
ATOM 873 C CA . VAL A 1 115 ? 1.042 -10.614 2.254 1.00 97.56 115 VAL A CA 1
ATOM 874 C C . VAL A 1 115 ? -0.203 -9.752 2.412 1.00 97.56 115 VAL A C 1
ATOM 876 O O . VAL A 1 115 ? -1.299 -10.169 2.049 1.00 97.56 115 VAL A O 1
ATOM 879 N N . MET A 1 116 ? -0.029 -8.529 2.903 1.00 97.50 116 MET A N 1
ATOM 880 C CA . MET A 1 116 ? -1.037 -7.469 2.817 1.00 97.50 116 MET A CA 1
ATOM 881 C C . MET A 1 116 ? -0.655 -6.483 1.722 1.00 97.50 116 MET A C 1
ATOM 883 O O . MET A 1 116 ? 0.528 -6.214 1.518 1.00 97.50 116 MET A O 1
ATOM 887 N N . THR A 1 117 ? -1.653 -5.946 1.018 1.00 98.50 117 THR A N 1
ATOM 888 C CA . THR A 1 117 ? -1.439 -5.025 -0.106 1.00 98.50 117 THR A CA 1
ATOM 889 C C . THR A 1 117 ? -2.275 -3.765 0.060 1.00 98.50 117 THR A C 1
ATOM 891 O O . THR A 1 117 ? -3.483 -3.841 0.280 1.00 98.50 117 THR A O 1
ATOM 894 N N . ALA A 1 118 ? -1.625 -2.616 -0.103 1.00 98.56 118 ALA A N 1
ATOM 895 C CA . ALA A 1 118 ? -2.268 -1.319 -0.229 1.00 98.56 118 ALA A CA 1
ATOM 896 C C . ALA A 1 118 ? -1.948 -0.711 -1.601 1.00 98.56 118 ALA A C 1
ATOM 898 O O . ALA A 1 118 ? -0.792 -0.715 -2.029 1.00 98.56 118 ALA A O 1
ATOM 899 N N . TYR A 1 119 ? -2.955 -0.169 -2.283 1.00 98.50 119 TYR A N 1
ATOM 900 C CA . TYR A 1 119 ? -2.782 0.581 -3.526 1.00 98.50 119 TYR A CA 1
ATOM 901 C C . TYR A 1 119 ? -3.029 2.064 -3.311 1.00 98.50 119 TYR A C 1
ATOM 903 O O . TYR A 1 119 ? -3.919 2.460 -2.560 1.00 98.50 119 TYR A O 1
ATOM 911 N N . PHE A 1 120 ? -2.270 2.870 -4.047 1.00 97.94 120 PHE A N 1
ATOM 912 C CA . PHE A 1 120 ? -2.392 4.324 -4.075 1.00 97.94 120 PHE A CA 1
ATOM 913 C C . PHE A 1 120 ? -3.184 4.829 -5.289 1.00 97.94 120 PHE A C 1
ATOM 915 O O . PHE A 1 120 ? -3.485 6.013 -5.419 1.00 97.94 120 PHE A O 1
ATOM 922 N N . THR A 1 121 ? -3.526 3.930 -6.210 1.00 96.25 121 THR A N 1
ATOM 923 C CA . THR A 1 121 ? -4.304 4.217 -7.414 1.00 96.25 121 THR A CA 1
ATOM 924 C C . THR A 1 121 ? -5.160 3.006 -7.790 1.00 96.25 121 THR A C 1
ATOM 926 O O . THR A 1 121 ? -5.112 1.979 -7.120 1.00 96.25 121 THR A O 1
ATOM 929 N N . ASP A 1 122 ? -5.961 3.115 -8.848 1.00 96.50 122 ASP A N 1
ATOM 930 C CA . ASP A 1 122 ? -6.838 2.033 -9.299 1.00 96.50 122 ASP A CA 1
ATOM 931 C C . ASP A 1 122 ? -6.031 0.825 -9.827 1.00 96.50 122 ASP A C 1
ATOM 933 O O . ASP A 1 122 ? -5.388 0.951 -10.885 1.00 96.50 122 ASP A O 1
ATOM 937 N N . PRO A 1 123 ? -6.094 -0.349 -9.158 1.00 97.38 123 PRO A N 1
ATOM 938 C CA . PRO A 1 123 ? -5.314 -1.530 -9.519 1.00 97.38 123 PRO A CA 1
ATOM 939 C C . PRO A 1 123 ? -5.576 -2.029 -10.940 1.00 97.38 123 PRO A C 1
ATOM 941 O O . PRO A 1 123 ? -4.661 -2.551 -11.577 1.00 97.38 123 PRO A O 1
ATOM 944 N N . ARG A 1 124 ? -6.770 -1.783 -11.495 1.00 96.62 124 ARG A N 1
ATOM 945 C CA . ARG A 1 124 ? -7.144 -2.203 -12.858 1.00 96.62 124 ARG A CA 1
ATOM 946 C C . ARG A 1 124 ? -6.301 -1.535 -13.943 1.00 96.62 124 ARG A C 1
ATOM 948 O O . ARG A 1 124 ? -6.207 -2.038 -15.056 1.00 96.62 124 ARG A O 1
ATOM 955 N N . THR A 1 125 ? -5.697 -0.390 -13.627 1.00 96.56 125 THR A N 1
ATOM 956 C CA . THR A 1 125 ? -4.935 0.421 -14.588 1.00 96.56 125 THR A CA 1
ATOM 957 C C . THR A 1 125 ? -3.426 0.362 -14.374 1.00 96.56 125 THR A C 1
ATOM 959 O O . THR A 1 125 ? -2.679 0.810 -15.241 1.00 96.56 125 THR A O 1
ATOM 962 N N . ILE A 1 126 ? -2.958 -0.204 -13.253 1.00 97.75 126 ILE A N 1
ATOM 963 C CA . ILE A 1 126 ? -1.542 -0.171 -12.848 1.00 97.75 126 ILE A CA 1
ATOM 964 C C . ILE A 1 126 ? -0.632 -0.747 -13.937 1.00 97.75 126 ILE A C 1
ATOM 966 O O . ILE A 1 126 ? 0.449 -0.215 -14.183 1.00 97.75 126 ILE A O 1
ATOM 970 N N . CYS A 1 127 ? -1.064 -1.811 -14.609 1.00 97.50 127 CYS A N 1
ATOM 971 C CA . CYS A 1 127 ? -0.212 -2.562 -15.530 1.00 97.50 127 CYS A CA 1
ATOM 972 C C . CYS A 1 127 ? -0.374 -2.204 -17.004 1.00 97.50 127 CYS A C 1
ATOM 974 O O . CYS A 1 127 ? 0.407 -2.673 -17.824 1.00 97.50 127 CYS A O 1
ATOM 976 N N . SER A 1 128 ? -1.361 -1.379 -17.340 1.00 96.62 128 SER A N 1
ATOM 977 C CA . SER A 1 128 ? -1.633 -0.945 -18.712 1.00 96.62 128 SER A CA 1
ATOM 978 C C . SER A 1 128 ? -1.367 0.544 -18.917 1.00 96.62 128 SER A C 1
ATOM 980 O O . SER A 1 128 ? -1.037 0.965 -20.023 1.00 96.62 128 SER A O 1
ATOM 982 N N . ARG A 1 129 ? -1.473 1.361 -17.862 1.00 95.38 129 ARG A N 1
ATOM 983 C CA . ARG A 1 129 ? -1.248 2.804 -17.955 1.00 95.38 129 ARG A CA 1
ATOM 984 C C . ARG A 1 129 ? 0.231 3.117 -18.158 1.00 95.38 129 ARG A C 1
ATOM 986 O O . ARG A 1 129 ? 1.065 2.809 -17.308 1.00 95.38 129 ARG A O 1
ATOM 993 N N . THR A 1 130 ? 0.524 3.826 -19.242 1.00 94.25 130 THR A N 1
ATOM 994 C CA . THR A 1 130 ? 1.872 4.290 -19.595 1.00 94.25 130 THR A CA 1
ATOM 995 C C . THR A 1 130 ? 2.103 5.761 -19.257 1.00 94.25 130 THR A C 1
ATOM 997 O O . THR A 1 130 ? 3.248 6.155 -19.050 1.00 94.25 130 THR A O 1
ATOM 1000 N N . GLN A 1 131 ? 1.045 6.574 -19.137 1.00 95.25 131 GLN A N 1
ATOM 1001 C CA . GLN A 1 131 ? 1.191 7.984 -18.774 1.00 95.25 131 GLN A CA 1
ATOM 1002 C C . GLN A 1 131 ? 1.535 8.152 -17.293 1.00 95.25 131 GLN A C 1
ATOM 1004 O O . GLN A 1 131 ? 0.943 7.510 -16.416 1.00 95.25 131 GLN A O 1
ATOM 1009 N N . THR A 1 132 ? 2.469 9.054 -17.011 1.00 93.81 132 THR A N 1
ATOM 1010 C CA . THR A 1 132 ? 2.779 9.499 -15.654 1.00 93.81 132 THR A CA 1
ATOM 1011 C C . THR A 1 132 ? 1.794 10.574 -15.194 1.00 93.81 132 THR A C 1
ATOM 1013 O O . THR A 1 132 ? 1.140 11.250 -15.988 1.00 93.81 132 THR A O 1
ATOM 1016 N N . ARG A 1 133 ? 1.666 10.717 -13.878 1.00 91.44 133 ARG A N 1
ATOM 1017 C CA . ARG A 1 133 ? 0.826 11.702 -13.194 1.00 91.44 133 ARG A CA 1
ATOM 1018 C C . ARG A 1 133 ? 1.685 12.595 -12.309 1.00 91.44 133 ARG A C 1
ATOM 1020 O O . ARG A 1 133 ? 2.728 12.159 -11.833 1.00 91.44 133 ARG A O 1
ATOM 1027 N N . ILE A 1 134 ? 1.203 13.802 -12.019 1.00 91.62 134 ILE A N 1
ATOM 1028 C CA . ILE A 1 134 ? 1.863 14.722 -11.074 1.00 91.62 134 ILE A CA 1
ATOM 1029 C C . ILE A 1 134 ? 1.970 14.086 -9.676 1.00 91.62 134 ILE A C 1
ATOM 1031 O O . ILE A 1 134 ? 3.025 14.123 -9.053 1.00 91.62 134 ILE A O 1
ATOM 1035 N N . TYR A 1 135 ? 0.887 13.458 -9.215 1.00 94.12 135 TYR A N 1
ATOM 1036 C CA . TYR A 1 135 ? 0.829 12.707 -7.960 1.00 94.12 135 TYR A CA 1
ATOM 1037 C C . TYR A 1 135 ? 0.744 11.216 -8.269 1.00 94.12 135 TYR A C 1
ATOM 1039 O O . TYR A 1 135 ? -0.027 10.817 -9.147 1.00 94.12 135 TYR A O 1
ATOM 1047 N N . TYR A 1 136 ? 1.518 10.394 -7.557 1.00 93.06 136 TYR A N 1
ATOM 1048 C CA . TYR A 1 136 ? 1.497 8.944 -7.773 1.00 93.06 136 TYR A CA 1
ATOM 1049 C C . TYR A 1 136 ? 0.203 8.319 -7.231 1.00 93.06 136 TYR A C 1
ATOM 1051 O O . TYR A 1 136 ? -0.261 7.308 -7.758 1.00 93.06 136 TYR A O 1
ATOM 1059 N N . GLY A 1 137 ? -0.386 8.939 -6.201 1.00 91.94 137 GLY A N 1
ATOM 1060 C CA . GLY A 1 137 ? -1.553 8.424 -5.501 1.00 91.94 137 GLY A CA 1
ATOM 1061 C C . GLY A 1 137 ? -2.736 9.388 -5.474 1.00 91.94 137 GLY A C 1
ATOM 1062 O O . GLY A 1 137 ? -2.560 10.587 -5.265 1.00 91.94 137 GLY A O 1
ATOM 1063 N N . ASP A 1 138 ? -3.939 8.843 -5.663 1.00 93.81 138 ASP A N 1
ATOM 1064 C CA . ASP A 1 138 ? -5.221 9.562 -5.604 1.00 93.81 138 ASP A CA 1
ATOM 1065 C C . ASP A 1 138 ? -6.282 8.896 -4.722 1.00 93.81 138 ASP A C 1
ATOM 1067 O O . ASP A 1 138 ? -7.405 9.388 -4.631 1.00 93.81 138 ASP A O 1
ATOM 1071 N N . ARG A 1 139 ? -5.948 7.767 -4.099 1.00 95.81 139 ARG A N 1
ATOM 1072 C CA . ARG A 1 139 ? -6.815 7.004 -3.197 1.00 95.81 139 ARG A CA 1
ATOM 1073 C C . ARG A 1 139 ? -5.969 6.033 -2.396 1.00 95.81 139 ARG A C 1
ATOM 1075 O O . ARG A 1 139 ? -4.919 5.630 -2.875 1.00 95.81 139 ARG A O 1
ATOM 1082 N N . LEU A 1 140 ? -6.455 5.588 -1.246 1.00 98.12 140 LEU A N 1
ATOM 1083 C CA . LEU A 1 140 ? -5.914 4.409 -0.577 1.00 98.12 140 LEU A CA 1
ATOM 1084 C C . LEU A 1 140 ? -6.926 3.270 -0.701 1.00 98.12 140 LEU A C 1
ATOM 1086 O O . LEU A 1 140 ? -8.107 3.436 -0.396 1.00 98.12 140 LEU A O 1
ATOM 1090 N N . LEU A 1 141 ? -6.458 2.123 -1.180 1.00 98.19 141 LEU A N 1
ATOM 1091 C CA . LEU A 1 141 ? -7.238 0.897 -1.297 1.00 98.19 141 LEU A CA 1
ATOM 1092 C C . LEU A 1 141 ? -6.513 -0.213 -0.557 1.00 98.19 141 LEU A C 1
ATOM 1094 O O . LEU A 1 141 ? -5.325 -0.415 -0.796 1.00 98.19 141 LEU A O 1
ATOM 1098 N N . ILE A 1 142 ? -7.220 -0.968 0.273 1.00 98.12 142 ILE A N 1
ATOM 1099 C CA . ILE A 1 142 ? -6.673 -2.170 0.907 1.00 98.12 142 ILE A CA 1
ATOM 1100 C C . ILE A 1 142 ? -7.242 -3.386 0.191 1.00 98.12 142 ILE A C 1
ATOM 1102 O O . ILE A 1 142 ? -8.460 -3.514 0.086 1.00 98.12 142 ILE A O 1
ATOM 1106 N N . LEU A 1 143 ? -6.375 -4.259 -0.322 1.00 97.50 143 LEU A N 1
ATOM 1107 C CA . LEU A 1 143 ? -6.801 -5.541 -0.880 1.00 97.50 143 LEU A CA 1
ATOM 1108 C C . LEU A 1 143 ? -7.206 -6.468 0.265 1.00 97.50 143 LEU A C 1
ATOM 1110 O O . LEU A 1 143 ? -6.376 -6.771 1.117 1.00 97.50 143 LEU A O 1
ATOM 1114 N N . ASP A 1 144 ? -8.443 -6.945 0.251 1.00 94.38 144 ASP A N 1
ATOM 1115 C CA . ASP A 1 144 ? -8.911 -7.998 1.142 1.00 94.38 144 ASP A CA 1
ATOM 1116 C C . ASP A 1 144 ? -8.682 -9.363 0.485 1.00 94.38 144 ASP A C 1
ATOM 1118 O O . ASP A 1 144 ? -9.368 -9.737 -0.470 1.00 94.38 144 ASP A O 1
ATOM 1122 N N . GLY A 1 145 ? -7.712 -10.115 1.009 1.00 90.81 145 GLY A N 1
ATOM 1123 C CA . GLY A 1 145 ? -7.341 -11.426 0.488 1.00 90.81 145 GLY A CA 1
ATOM 1124 C C . GLY A 1 145 ? -8.430 -12.498 0.543 1.00 90.81 145 GLY A C 1
ATOM 1125 O O . GLY A 1 145 ? -8.322 -13.486 -0.180 1.00 90.81 145 GLY A O 1
ATOM 1126 N N . THR A 1 146 ? -9.485 -12.312 1.339 1.00 88.12 146 THR A N 1
ATOM 1127 C CA . THR A 1 146 ? -10.581 -13.289 1.448 1.00 88.12 146 THR A CA 1
ATOM 1128 C C . THR A 1 146 ? -11.663 -13.066 0.409 1.00 88.12 146 THR A C 1
ATOM 1130 O O . THR A 1 146 ? -12.173 -14.023 -0.167 1.00 88.12 146 THR A O 1
ATOM 1133 N N . THR A 1 147 ? -12.016 -11.808 0.150 1.00 91.00 147 THR A N 1
ATOM 1134 C CA . THR A 1 147 ? -13.024 -11.464 -0.863 1.00 91.00 147 THR A CA 1
ATOM 1135 C C . THR A 1 147 ? -12.410 -11.201 -2.235 1.00 91.00 147 THR A C 1
ATOM 1137 O O . THR A 1 147 ? -13.137 -11.097 -3.221 1.00 91.00 147 THR A O 1
ATOM 1140 N N . ASN A 1 148 ? -11.080 -11.083 -2.307 1.00 89.69 148 ASN A N 1
ATOM 1141 C CA . ASN A 1 148 ? -10.339 -10.623 -3.479 1.00 89.69 148 ASN A CA 1
ATOM 1142 C C . ASN A 1 148 ? -10.876 -9.284 -4.023 1.00 89.69 148 ASN A C 1
ATOM 1144 O O . ASN A 1 148 ? -10.922 -9.041 -5.230 1.00 89.69 148 ASN A O 1
ATOM 1148 N N . SER A 1 149 ? -11.325 -8.424 -3.109 1.00 94.12 149 SER A N 1
ATOM 1149 C CA . SER A 1 149 ? -11.876 -7.103 -3.398 1.00 94.12 149 SER A CA 1
ATOM 1150 C C . SER A 1 149 ? -11.059 -6.019 -2.698 1.00 94.12 149 SER A C 1
ATOM 1152 O O . SER A 1 149 ? -10.195 -6.309 -1.871 1.00 94.12 149 SER A O 1
ATOM 1154 N N . THR A 1 150 ? -11.291 -4.755 -3.046 1.00 96.12 150 THR A N 1
ATOM 1155 C CA . THR A 1 150 ? -10.604 -3.629 -2.407 1.00 96.12 150 THR A CA 1
ATOM 1156 C C . THR A 1 150 ? -11.547 -2.830 -1.527 1.00 96.12 150 THR A C 1
ATOM 1158 O O . THR A 1 150 ? -12.587 -2.374 -2.002 1.00 96.12 150 THR A O 1
ATOM 1161 N N . ILE A 1 151 ? -11.129 -2.560 -0.293 1.00 95.69 151 ILE A N 1
ATOM 1162 C CA . ILE A 1 151 ? -11.782 -1.593 0.589 1.00 95.69 151 ILE A CA 1
ATOM 1163 C C . ILE A 1 151 ? -11.223 -0.207 0.269 1.00 95.69 151 ILE A C 1
ATOM 1165 O O . ILE A 1 151 ? -10.015 0.020 0.364 1.00 95.69 151 ILE A O 1
ATOM 1169 N N . VAL A 1 152 ? -12.104 0.715 -0.120 1.00 96.62 152 VAL A N 1
ATOM 1170 C CA . VAL A 1 152 ? -11.761 2.127 -0.329 1.00 96.62 152 VAL A CA 1
ATOM 1171 C C . VAL A 1 152 ? -11.659 2.812 1.022 1.00 96.62 152 VAL A C 1
ATOM 1173 O O . VAL A 1 152 ? -12.609 2.784 1.802 1.00 96.62 152 VAL A O 1
ATOM 1176 N N . ILE A 1 153 ? -10.517 3.439 1.289 1.00 97.69 153 ILE A N 1
ATOM 1177 C CA . ILE A 1 153 ? -10.350 4.268 2.476 1.00 97.69 153 ILE A CA 1
ATOM 1178 C C . ILE A 1 153 ? -10.809 5.686 2.134 1.00 97.69 153 ILE A C 1
ATOM 1180 O O . ILE A 1 153 ? -10.276 6.269 1.180 1.00 97.69 153 ILE A O 1
ATOM 1184 N N . PRO A 1 154 ? -11.785 6.246 2.869 1.00 96.56 154 PRO A N 1
ATOM 1185 C CA . PRO A 1 154 ? -12.207 7.619 2.646 1.00 96.56 154 PRO A CA 1
ATOM 1186 C C . PRO A 1 154 ? -11.047 8.601 2.813 1.00 96.56 154 PRO A C 1
ATOM 1188 O O . PRO A 1 154 ? -10.100 8.355 3.553 1.00 96.56 154 PRO A O 1
ATOM 1191 N N . PHE A 1 155 ? -11.079 9.712 2.079 1.00 96.50 155 PHE A N 1
ATOM 1192 C CA . PHE A 1 155 ? -10.026 10.722 2.198 1.00 96.50 155 PHE A CA 1
ATOM 1193 C C . PHE A 1 155 ? -10.335 11.752 3.285 1.00 96.50 155 PHE A C 1
ATOM 1195 O O . PHE A 1 155 ? -9.416 12.271 3.921 1.00 96.50 155 PHE A O 1
ATOM 1202 N N . LYS A 1 156 ? -11.616 12.062 3.501 1.00 95.88 156 LYS A N 1
ATOM 1203 C CA . LYS A 1 156 ? -12.061 12.977 4.549 1.00 95.88 156 LYS A CA 1
ATOM 1204 C C . LYS A 1 156 ? -12.519 12.176 5.755 1.00 95.88 156 LYS A C 1
ATOM 1206 O O . LYS A 1 156 ? -13.196 11.166 5.616 1.00 95.88 156 LYS A O 1
ATOM 1211 N N . GLU A 1 157 ? -12.160 12.651 6.940 1.00 95.19 157 GLU A N 1
ATOM 1212 C CA . GLU A 1 157 ? -12.490 11.955 8.189 1.00 95.19 157 GLU A CA 1
ATOM 1213 C C . GLU A 1 157 ? -14.00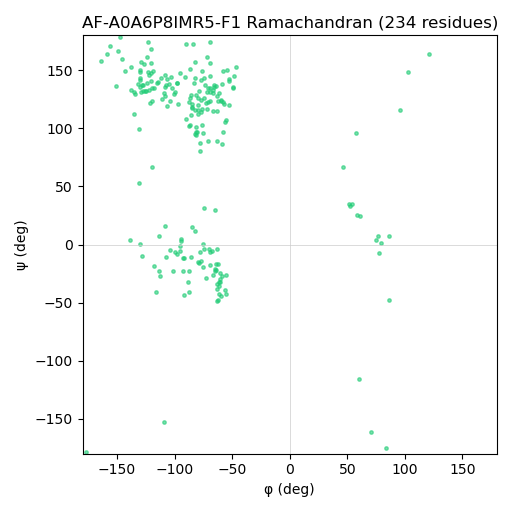8 11.875 8.422 1.00 95.19 157 GLU A C 1
ATOM 1215 O O . GLU A 1 157 ? -14.507 10.879 8.933 1.00 95.19 157 GLU A O 1
ATOM 1220 N N . GLU A 1 158 ? -14.755 12.896 7.993 1.00 95.31 158 GLU A N 1
ATOM 1221 C CA . GLU A 1 158 ? -16.223 12.950 8.092 1.00 95.31 158 GLU A CA 1
ATOM 1222 C C . GLU A 1 158 ? -16.924 11.816 7.325 1.00 95.31 158 GLU A C 1
ATOM 1224 O O . GLU A 1 158 ? -17.964 11.322 7.769 1.00 95.31 158 GLU A O 1
ATOM 1229 N N . ASP A 1 159 ? -16.301 11.330 6.248 1.00 96.12 159 ASP A N 1
ATOM 1230 C CA . ASP A 1 159 ? -16.802 10.234 5.413 1.00 96.12 159 ASP A CA 1
ATOM 1231 C C . ASP A 1 159 ? -16.644 8.855 6.093 1.00 96.12 159 ASP A C 1
ATOM 1233 O O . ASP A 1 159 ? -17.089 7.840 5.556 1.00 96.12 159 ASP A O 1
ATOM 1237 N N . LEU A 1 160 ? -16.021 8.785 7.279 1.00 96.25 160 LEU A N 1
ATOM 1238 C CA . LEU A 1 160 ? -15.993 7.567 8.099 1.00 96.25 160 LEU A CA 1
ATOM 1239 C C . LEU A 1 160 ? -17.312 7.322 8.839 1.00 96.25 160 LEU A C 1
ATOM 1241 O O . LEU A 1 160 ? -17.521 6.220 9.355 1.00 96.25 160 LEU A O 1
ATOM 1245 N N . THR A 1 161 ? -18.197 8.318 8.905 1.00 94.50 161 THR A N 1
ATOM 1246 C CA . THR A 1 161 ? -19.480 8.218 9.608 1.00 94.50 161 THR A CA 1
ATOM 1247 C C . THR A 1 161 ? -20.313 7.064 9.044 1.00 94.50 161 THR A C 1
ATOM 1249 O O . THR A 1 161 ? -20.598 7.014 7.852 1.00 94.50 161 THR A O 1
ATOM 1252 N N . GLY A 1 162 ? -20.702 6.117 9.903 1.00 92.69 162 GLY A N 1
ATOM 1253 C CA . GLY A 1 162 ? -21.477 4.931 9.509 1.00 92.69 162 GLY A CA 1
ATOM 1254 C C . GLY A 1 162 ? -20.662 3.803 8.862 1.00 92.69 162 GLY A C 1
ATOM 1255 O O . GLY A 1 162 ? -21.227 2.774 8.497 1.00 92.69 162 GLY A O 1
ATOM 1256 N N . SER A 1 163 ? -19.342 3.964 8.735 1.00 95.12 163 SER A N 1
ATOM 1257 C CA . SER A 1 163 ? -18.432 2.892 8.327 1.00 95.12 163 SER A CA 1
ATOM 1258 C C . SER A 1 163 ? -18.018 2.007 9.512 1.00 95.12 163 SER A C 1
ATOM 1260 O O . SER A 1 163 ? -18.272 2.320 10.673 1.00 95.12 163 SER A O 1
ATOM 1262 N N . LYS A 1 164 ? -17.318 0.907 9.215 1.00 94.31 164 LYS A N 1
ATOM 1263 C CA . LYS A 1 164 ? -16.704 0.014 10.212 1.00 94.31 164 LYS A CA 1
ATOM 1264 C C . LYS A 1 164 ? -15.432 0.572 10.867 1.00 94.31 164 LYS A C 1
ATOM 1266 O O . LYS A 1 164 ? -14.814 -0.115 11.672 1.00 94.31 164 LYS A O 1
ATOM 1271 N N . TRP A 1 165 ? -14.987 1.776 10.512 1.00 95.56 165 TRP A N 1
ATOM 1272 C CA . TRP A 1 165 ? -13.778 2.367 11.083 1.00 95.56 165 TRP A CA 1
ATOM 1273 C C . TRP A 1 165 ? -14.072 2.966 12.456 1.00 95.56 165 TRP A C 1
ATOM 1275 O O . TRP A 1 165 ? -14.774 3.966 12.582 1.00 95.56 165 TRP A O 1
ATOM 1285 N N . VAL A 1 166 ? -13.505 2.359 13.493 1.00 94.19 166 VAL A N 1
ATOM 1286 C CA . VAL A 1 166 ? -13.716 2.745 14.889 1.00 94.19 166 VAL A CA 1
ATOM 1287 C C . VAL A 1 166 ? -12.542 3.591 15.362 1.00 94.19 166 VAL A C 1
ATOM 1289 O O . VAL A 1 166 ? -11.382 3.219 15.175 1.00 94.19 166 VAL A O 1
ATOM 1292 N N . ALA A 1 167 ? -12.836 4.732 15.984 1.00 92.25 167 ALA A N 1
ATOM 1293 C CA . ALA A 1 167 ? -11.812 5.623 16.516 1.00 92.25 167 ALA A CA 1
ATOM 1294 C C . ALA A 1 167 ? -10.995 4.921 17.616 1.00 92.25 167 ALA A C 1
ATOM 1296 O O . ALA A 1 167 ? -11.537 4.440 18.611 1.00 92.25 167 ALA A O 1
ATOM 1297 N N . GLY A 1 168 ? -9.678 4.868 17.427 1.00 83.38 168 GLY A N 1
ATOM 1298 C CA . GLY A 1 168 ? -8.727 4.383 18.420 1.00 83.38 168 GLY A CA 1
ATOM 1299 C C . GLY A 1 168 ? -8.218 5.496 19.335 1.00 83.38 168 GLY A C 1
ATOM 1300 O O . GLY A 1 168 ? -8.443 6.685 19.100 1.00 83.38 168 GLY A O 1
ATOM 1301 N N . LYS A 1 169 ? -7.469 5.109 20.374 1.00 75.06 169 LYS A N 1
ATOM 1302 C CA . LYS A 1 169 ? -6.703 6.070 21.181 1.00 75.06 169 LYS A CA 1
ATOM 1303 C C . LYS A 1 169 ? -5.601 6.702 20.326 1.00 75.06 169 LYS A C 1
ATOM 1305 O O . LYS A 1 169 ? -4.915 6.004 19.584 1.00 75.06 169 LYS A O 1
ATOM 1310 N N . CYS A 1 170 ? -5.426 8.013 20.461 1.00 64.75 170 CYS A N 1
ATOM 1311 C CA . CYS A 1 170 ? -4.387 8.752 19.754 1.00 64.75 170 CYS A CA 1
ATOM 1312 C C . CYS A 1 170 ? -3.030 8.559 20.431 1.00 64.75 170 CYS A C 1
ATOM 1314 O O . CYS A 1 170 ? -2.897 8.778 21.636 1.00 64.75 170 CYS A O 1
ATOM 1316 N N . PHE A 1 171 ? -2.007 8.246 19.642 1.00 67.31 171 PHE A N 1
ATOM 1317 C CA . PHE A 1 171 ? -0.634 8.526 20.038 1.00 67.31 171 PHE A CA 1
ATOM 1318 C C . PHE A 1 171 ? -0.360 10.010 19.759 1.00 67.31 171 PHE A C 1
ATOM 1320 O O . PHE A 1 171 ? -0.611 10.463 18.635 1.00 67.31 171 PHE A O 1
ATOM 1327 N N . PRO A 1 172 ? 0.113 10.796 20.748 1.00 65.56 172 PRO A N 1
ATOM 1328 C CA . PRO A 1 172 ? 0.476 12.188 20.512 1.00 65.56 172 PRO A CA 1
ATOM 1329 C C . PRO A 1 172 ? 1.385 12.291 19.284 1.00 65.56 172 PRO A C 1
ATOM 1331 O O . PRO A 1 172 ? 2.316 11.501 19.156 1.00 65.56 172 PRO A O 1
ATOM 1334 N N . THR A 1 173 ? 1.112 13.254 18.396 1.00 74.31 173 THR A N 1
ATOM 1335 C CA . THR A 1 173 ? 1.827 13.538 17.126 1.00 74.31 173 THR A CA 1
ATOM 1336 C C . THR A 1 173 ? 1.553 12.629 15.919 1.00 74.31 173 THR A C 1
ATOM 1338 O O . THR A 1 173 ? 1.966 12.986 14.821 1.00 74.31 173 THR A O 1
ATOM 1341 N N . MET A 1 174 ? 0.812 11.524 16.061 1.00 76.69 174 MET A N 1
ATOM 1342 C CA . MET A 1 174 ? 0.512 10.617 14.934 1.00 76.69 174 MET A CA 1
ATOM 1343 C C . MET A 1 174 ? -0.840 10.874 14.242 1.00 76.69 174 MET A C 1
ATOM 1345 O O . MET A 1 174 ? -1.158 10.222 13.255 1.00 76.69 174 MET A O 1
ATOM 1349 N N . GLY A 1 175 ? -1.656 11.793 14.764 1.00 85.12 175 GLY A N 1
ATOM 1350 C CA . GLY A 1 175 ? -3.019 12.027 14.276 1.00 85.12 175 GLY A CA 1
ATOM 1351 C C . GLY A 1 175 ? -4.061 11.067 14.866 1.00 85.12 175 GLY A C 1
ATOM 1352 O O . GLY A 1 175 ? -3.782 10.269 15.771 1.00 85.12 175 GLY A O 1
ATOM 1353 N N . GLN A 1 176 ? -5.299 11.178 14.381 1.00 92.06 176 GLN A N 1
ATOM 1354 C CA . GLN A 1 176 ? -6.419 10.356 14.836 1.00 92.06 176 GLN A CA 1
ATOM 1355 C C . GLN A 1 176 ? -6.358 8.982 14.167 1.00 92.06 176 GLN A C 1
ATOM 1357 O O . GLN A 1 176 ? -6.519 8.873 12.954 1.00 92.06 176 GLN A O 1
ATOM 1362 N N . HIS A 1 177 ? -6.156 7.935 14.968 1.00 92.31 177 HIS A N 1
ATOM 1363 C CA . HIS A 1 177 ? -6.174 6.554 14.494 1.00 92.31 177 HIS A CA 1
ATOM 1364 C C . HIS A 1 177 ? -7.600 6.026 14.388 1.00 92.31 177 HIS A C 1
ATOM 1366 O O . HIS A 1 177 ? -8.423 6.264 15.277 1.00 92.31 177 HIS A O 1
ATOM 1372 N N . TYR A 1 178 ? -7.843 5.217 13.364 1.00 94.81 178 TYR A N 1
ATOM 1373 C CA . TYR A 1 178 ? -9.024 4.379 13.242 1.00 94.81 178 TYR A CA 1
ATOM 1374 C C . TYR A 1 178 ? -8.621 2.941 12.942 1.00 94.81 178 TYR A C 1
ATOM 1376 O O . TYR A 1 178 ? -7.749 2.687 12.109 1.00 94.81 178 TYR A O 1
ATOM 1384 N N . TRP A 1 179 ? -9.292 2.010 13.606 1.00 93.62 179 TRP A N 1
ATOM 1385 C CA . TRP A 1 179 ? -9.110 0.571 13.451 1.00 93.62 179 TRP A CA 1
ATOM 1386 C C . TRP A 1 179 ? -10.356 -0.030 12.816 1.00 93.62 179 TRP A C 1
ATOM 1388 O O . TRP A 1 179 ? -11.474 0.410 13.089 1.00 93.62 179 TRP A O 1
ATOM 1398 N N . TYR A 1 180 ? -10.171 -1.024 11.956 1.00 92.56 180 TYR A N 1
ATOM 1399 C CA . TYR A 1 180 ? -11.288 -1.635 11.248 1.00 92.56 180 TYR A CA 1
ATOM 1400 C C . TYR A 1 180 ? -12.034 -2.636 12.137 1.00 92.56 180 TYR A C 1
ATOM 1402 O O . TYR A 1 180 ? -11.445 -3.622 12.572 1.00 92.56 180 TYR A O 1
ATOM 1410 N N . ASP A 1 181 ? -13.323 -2.384 12.370 1.00 90.75 181 ASP A N 1
ATOM 1411 C CA . ASP A 1 181 ? -14.292 -3.281 13.022 1.00 90.75 181 ASP A CA 1
ATOM 1412 C C . ASP A 1 181 ? -13.833 -3.835 14.389 1.00 90.75 181 ASP A C 1
ATOM 1414 O O . ASP A 1 181 ? -14.127 -4.970 14.760 1.00 90.75 181 ASP A O 1
ATOM 1418 N N . ILE A 1 182 ? -13.061 -3.041 15.143 1.00 89.50 182 ILE A N 1
ATOM 1419 C CA . ILE A 1 182 ? -12.565 -3.428 16.470 1.00 89.50 182 ILE A CA 1
ATOM 1420 C C . ILE A 1 182 ? -13.670 -3.303 17.526 1.00 89.50 182 ILE A C 1
ATOM 1422 O O . ILE A 1 182 ? -14.437 -2.339 17.544 1.00 89.50 182 ILE A O 1
ATOM 1426 N N . SER A 1 183 ? -13.715 -4.251 18.463 1.00 88.00 183 SER A N 1
ATOM 1427 C CA . SER A 1 183 ? -14.573 -4.174 19.647 1.00 88.00 183 SER A CA 1
ATOM 1428 C C . SER A 1 183 ? -13.899 -4.815 20.861 1.00 88.00 183 SER A C 1
ATOM 1430 O O . SER A 1 183 ? -13.000 -5.641 20.718 1.00 88.00 183 SER A O 1
ATOM 1432 N N . ASN A 1 184 ? -14.351 -4.465 22.069 1.00 84.75 184 ASN A N 1
ATOM 1433 C CA . ASN A 1 184 ? -13.790 -5.013 23.314 1.00 84.75 184 ASN A CA 1
ATOM 1434 C C . ASN A 1 184 ? -14.009 -6.528 23.473 1.00 84.75 184 ASN A C 1
ATOM 1436 O O . ASN A 1 184 ? -13.289 -7.162 24.236 1.00 84.75 184 ASN A O 1
ATOM 1440 N N . ASN A 1 185 ? -14.991 -7.094 22.768 1.00 86.31 185 ASN A N 1
ATOM 1441 C CA . ASN A 1 185 ? -15.381 -8.501 22.880 1.00 86.31 185 ASN A CA 1
ATOM 1442 C C . ASN A 1 185 ? -14.967 -9.320 21.644 1.00 86.31 185 ASN A C 1
ATOM 1444 O O . ASN A 1 185 ? -15.511 -10.399 21.422 1.00 86.31 185 ASN A O 1
ATOM 1448 N N . MET A 1 186 ? -14.064 -8.799 20.806 1.00 85.62 186 MET A N 1
ATOM 1449 C CA . MET A 1 186 ? -13.637 -9.494 19.592 1.00 85.62 186 MET A CA 1
ATOM 1450 C C . MET A 1 186 ? -12.661 -10.639 19.886 1.00 85.62 186 MET A C 1
ATOM 1452 O O . MET A 1 186 ? -11.843 -10.549 20.803 1.00 85.62 186 MET A O 1
ATOM 1456 N N . ASP A 1 187 ? -12.687 -11.680 19.053 1.00 82.88 187 ASP A N 1
ATOM 1457 C CA . ASP A 1 187 ? -11.612 -12.671 19.018 1.00 82.88 187 ASP A CA 1
ATOM 1458 C C . ASP A 1 187 ? -10.348 -12.018 18.429 1.00 82.88 187 ASP A C 1
ATOM 1460 O O . ASP A 1 187 ? -10.383 -11.389 17.368 1.00 82.88 187 ASP A O 1
ATOM 1464 N N . CYS A 1 188 ? -9.206 -12.186 19.097 1.00 78.25 188 CYS A N 1
ATOM 1465 C CA . CYS A 1 188 ? -7.907 -11.716 18.613 1.00 78.25 188 CYS A CA 1
ATOM 1466 C C . CYS A 1 188 ? -7.559 -12.242 17.206 1.00 78.25 188 CYS A C 1
ATOM 1468 O O . CYS A 1 188 ? -6.791 -11.605 16.484 1.00 78.25 188 CYS A O 1
ATOM 1470 N N . ASN A 1 189 ? -8.097 -13.398 16.811 1.00 78.56 189 ASN A N 1
ATOM 1471 C CA . ASN A 1 189 ? -7.907 -13.997 15.490 1.00 78.56 189 ASN A CA 1
ATOM 1472 C C . ASN A 1 189 ? -8.714 -13.306 14.384 1.00 78.56 189 ASN A C 1
ATOM 1474 O O . ASN A 1 189 ? -8.371 -13.452 13.209 1.00 78.56 189 ASN A O 1
ATOM 1478 N N . ASP A 1 190 ? -9.749 -12.552 14.753 1.00 82.25 190 ASP A N 1
ATOM 1479 C CA . ASP A 1 190 ? -10.585 -11.778 13.832 1.00 82.25 190 ASP A CA 1
ATOM 1480 C C . ASP A 1 190 ? -10.102 -10.324 13.699 1.00 82.25 190 ASP A C 1
ATOM 1482 O O . ASP A 1 190 ? -10.705 -9.515 12.995 1.00 82.25 190 ASP A O 1
ATOM 1486 N N . PHE A 1 191 ? -8.989 -9.982 14.357 1.00 86.12 191 PHE A N 1
ATOM 1487 C CA . PHE A 1 191 ? -8.415 -8.646 14.322 1.00 86.12 191 PHE A CA 1
ATOM 1488 C C . PHE A 1 191 ? -8.041 -8.201 12.908 1.00 86.12 191 PHE A C 1
ATOM 1490 O O . PHE A 1 191 ? -7.224 -8.840 12.251 1.00 86.12 191 PHE A O 1
ATOM 1497 N N . TYR A 1 192 ? -8.619 -7.060 12.514 1.00 91.12 192 TYR A N 1
ATOM 1498 C CA . TYR A 1 192 ? -8.335 -6.222 11.350 1.00 91.12 192 TYR A CA 1
ATOM 1499 C C . TYR A 1 192 ? -6.918 -5.606 11.366 1.00 91.12 192 TYR A C 1
ATOM 1501 O O . TYR A 1 192 ? -6.838 -4.496 11.889 1.00 91.12 192 TYR A O 1
ATOM 1509 N N . PRO A 1 193 ? -5.801 -6.179 10.860 1.00 91.81 193 PRO A N 1
ATOM 1510 C CA . PRO A 1 193 ? -4.437 -5.668 11.092 1.00 91.81 193 PRO A CA 1
ATOM 1511 C C . PRO A 1 193 ? -4.081 -4.389 10.310 1.00 91.81 193 PRO A C 1
ATOM 1513 O O . PRO A 1 193 ? -2.927 -4.194 9.931 1.00 91.81 193 PRO A O 1
ATOM 1516 N N . VAL A 1 194 ? -5.052 -3.521 10.036 1.00 93.69 194 VAL A N 1
ATOM 1517 C CA . VAL A 1 194 ? -4.881 -2.251 9.331 1.00 93.69 194 VAL A CA 1
ATOM 1518 C C . VAL A 1 194 ? -5.443 -1.138 10.196 1.00 93.69 194 VAL A C 1
ATOM 1520 O O . VAL A 1 194 ? -6.582 -1.213 10.659 1.00 93.69 194 VAL A O 1
ATOM 1523 N N . PHE A 1 195 ? -4.662 -0.077 10.345 1.00 93.62 195 PHE A N 1
ATOM 1524 C CA . PHE A 1 195 ? -5.133 1.186 10.891 1.00 93.62 195 PHE A CA 1
ATOM 1525 C C . PHE A 1 195 ? -4.930 2.302 9.874 1.00 93.62 195 PHE A C 1
ATOM 1527 O O . PHE A 1 195 ? -3.990 2.279 9.078 1.00 93.62 195 PHE A O 1
ATOM 1534 N N . ILE A 1 196 ? -5.829 3.275 9.901 1.00 95.56 196 ILE A N 1
ATOM 1535 C CA . ILE A 1 196 ? -5.764 4.485 9.079 1.00 95.56 196 ILE A CA 1
ATOM 1536 C C . ILE A 1 196 ? -5.676 5.694 9.997 1.00 95.56 196 ILE A C 1
ATOM 1538 O O . ILE A 1 196 ? -6.179 5.663 11.123 1.00 95.56 196 ILE A O 1
ATOM 1542 N N . MET A 1 197 ? -5.012 6.742 9.533 1.00 93.75 197 MET A N 1
ATOM 1543 C CA . 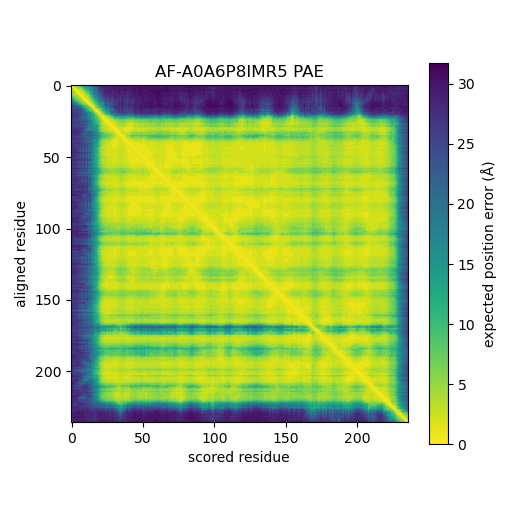MET A 1 197 ? -4.707 7.910 10.344 1.00 93.75 197 MET A CA 1
ATOM 1544 C C . MET A 1 197 ? -5.068 9.190 9.605 1.00 93.75 197 MET A C 1
ATOM 1546 O O . MET A 1 197 ? -4.856 9.325 8.397 1.00 93.75 197 MET A O 1
ATOM 1550 N N . TYR A 1 198 ? -5.664 10.108 10.361 1.00 92.81 198 TYR A N 1
ATOM 1551 C CA . TYR A 1 198 ? -6.098 11.401 9.864 1.00 92.81 198 TYR A CA 1
ATOM 1552 C C . TYR A 1 198 ? -5.400 12.521 10.616 1.00 92.81 198 TYR A C 1
ATOM 1554 O O . TYR A 1 198 ? -5.365 12.553 11.850 1.00 92.81 198 TYR A O 1
ATOM 1562 N N . ASN A 1 199 ? -4.923 13.492 9.850 1.00 90.00 199 ASN A N 1
ATOM 1563 C CA . ASN A 1 199 ? -4.365 14.734 10.347 1.00 90.00 199 ASN A CA 1
ATOM 1564 C C . ASN A 1 199 ? -5.028 15.898 9.608 1.00 90.00 199 ASN A C 1
ATOM 1566 O O . ASN A 1 199 ? -5.283 15.823 8.406 1.00 90.00 199 ASN A O 1
ATOM 1570 N N . GLY A 1 200 ? -5.418 16.946 10.335 1.00 89.38 200 GLY A N 1
ATOM 1571 C CA . GLY A 1 200 ? -6.214 18.036 9.758 1.00 89.38 200 GLY A CA 1
ATOM 1572 C C . GLY A 1 200 ? -7.503 17.560 9.061 1.00 89.38 200 GLY A C 1
ATOM 1573 O O . GLY A 1 200 ? -7.888 18.121 8.037 1.00 89.38 200 GLY A O 1
ATOM 1574 N N . LYS A 1 201 ? -8.152 16.501 9.576 1.00 92.25 201 LYS A N 1
ATOM 1575 C CA . LYS A 1 201 ? -9.357 15.870 8.993 1.00 92.25 201 LYS A CA 1
ATOM 1576 C C . LYS A 1 201 ? -9.160 15.288 7.585 1.00 92.25 201 LYS A C 1
ATOM 1578 O O . LYS A 1 201 ? -10.122 15.175 6.815 1.00 92.25 201 LYS A O 1
ATOM 1583 N N . ARG A 1 202 ? -7.925 14.933 7.219 1.00 94.44 202 ARG A N 1
ATOM 1584 C CA . ARG A 1 202 ? -7.573 14.289 5.945 1.00 94.44 202 ARG A CA 1
ATOM 1585 C C . ARG A 1 202 ? -6.705 13.062 6.185 1.00 94.44 202 ARG A C 1
ATOM 1587 O O . ARG A 1 202 ? -5.845 13.086 7.060 1.00 94.44 202 ARG A O 1
ATOM 1594 N N . LEU A 1 203 ? -6.941 12.012 5.404 1.00 95.19 203 LEU A N 1
ATOM 1595 C CA . LEU A 1 203 ? -6.138 10.795 5.433 1.00 95.19 203 LEU A CA 1
ATOM 1596 C C . LEU A 1 203 ? -4.711 11.141 5.000 1.00 95.19 203 LEU A C 1
ATOM 1598 O O . LEU A 1 203 ? -4.479 11.531 3.850 1.00 95.19 203 LEU A O 1
ATOM 1602 N N . ASP A 1 204 ? -3.765 10.995 5.917 1.00 90.38 204 ASP A N 1
ATOM 1603 C CA . ASP A 1 204 ? -2.352 11.283 5.673 1.00 90.38 204 ASP A CA 1
ATOM 1604 C C . ASP A 1 204 ? -1.486 10.022 5.724 1.00 90.38 204 ASP A C 1
ATOM 1606 O O . ASP A 1 204 ? -0.417 9.976 5.114 1.00 90.38 204 ASP A O 1
ATOM 1610 N N . SER A 1 205 ? -1.959 8.982 6.407 1.00 92.44 205 SER A N 1
ATOM 1611 C CA . SER A 1 205 ? -1.168 7.79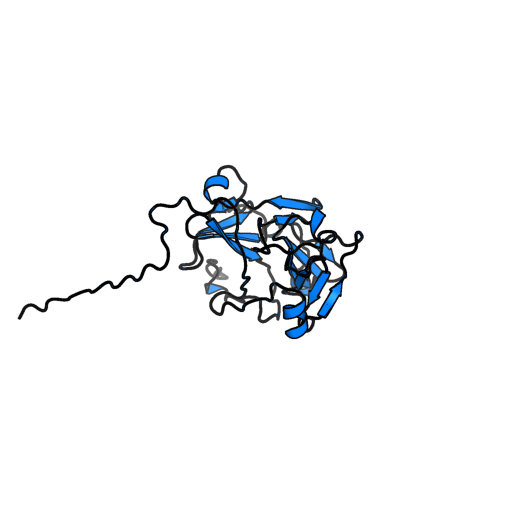6 6.676 1.00 92.44 205 SER A CA 1
ATOM 1612 C C . SER A 1 205 ? -2.032 6.576 7.001 1.00 92.44 205 SER A C 1
ATOM 1614 O O . SER A 1 205 ? -3.233 6.648 7.267 1.00 92.44 205 SER A O 1
ATOM 1616 N N . PHE A 1 206 ? -1.407 5.408 6.919 1.00 95.19 206 PHE A N 1
ATOM 1617 C CA . PHE A 1 206 ? -1.979 4.124 7.296 1.00 95.19 206 PHE A CA 1
ATOM 1618 C C . PHE A 1 206 ? -0.849 3.228 7.788 1.00 95.19 206 PHE A C 1
ATOM 1620 O O . PHE A 1 206 ? 0.329 3.509 7.549 1.00 95.19 206 PHE A O 1
ATOM 1627 N N . GLY A 1 207 ? -1.199 2.129 8.435 1.00 93.31 207 GLY A N 1
ATOM 1628 C CA . GLY A 1 207 ? -0.213 1.148 8.829 1.00 93.31 207 GLY A CA 1
ATOM 1629 C C . GLY A 1 207 ? -0.797 -0.233 9.008 1.00 93.31 207 GLY A C 1
ATOM 1630 O O . GLY A 1 207 ? -2.010 -0.456 8.974 1.00 93.31 207 GLY A O 1
ATOM 1631 N N . TRP A 1 208 ? 0.127 -1.164 9.184 1.00 93.00 208 TRP A N 1
ATOM 1632 C CA . TRP A 1 208 ? -0.160 -2.559 9.427 1.00 93.00 208 TRP A CA 1
ATOM 1633 C C . TRP A 1 208 ? 0.320 -2.950 10.808 1.00 93.00 208 TRP A C 1
ATOM 1635 O O . TRP A 1 208 ? 1.417 -2.573 11.218 1.00 93.00 208 TRP A O 1
ATOM 1645 N N . ASN A 1 209 ? -0.489 -3.738 11.504 1.00 88.69 209 ASN A N 1
ATOM 1646 C CA . ASN A 1 209 ? -0.128 -4.280 12.801 1.00 88.69 209 ASN A CA 1
ATOM 1647 C C . ASN A 1 209 ? -0.168 -5.806 12.744 1.00 88.69 209 ASN A C 1
ATOM 1649 O O . ASN A 1 209 ? -1.199 -6.393 12.436 1.00 88.69 209 ASN A O 1
ATOM 1653 N N . THR A 1 210 ? 0.951 -6.461 13.035 1.00 85.25 210 THR A N 1
ATOM 1654 C CA . THR A 1 210 ? 1.018 -7.921 13.064 1.00 85.25 210 THR A CA 1
ATOM 1655 C C . THR A 1 210 ? 1.648 -8.408 14.351 1.00 85.25 210 THR A C 1
ATOM 1657 O O . THR A 1 210 ? 2.627 -7.854 14.839 1.00 85.25 210 THR A O 1
ATOM 1660 N N . ASN A 1 211 ? 1.126 -9.528 14.843 1.00 79.75 211 ASN A N 1
ATOM 1661 C CA . ASN A 1 211 ? 1.803 -10.320 15.858 1.00 79.75 211 ASN A CA 1
ATOM 1662 C C . ASN A 1 211 ? 3.048 -10.973 15.241 1.00 79.75 211 ASN A C 1
ATOM 1664 O O . ASN A 1 211 ? 3.012 -11.388 14.079 1.00 79.75 211 ASN A O 1
ATOM 1668 N N . GLY A 1 212 ? 4.110 -11.106 16.034 1.00 81.69 212 GLY A N 1
ATOM 1669 C CA . GLY A 1 212 ? 5.367 -11.741 15.637 1.00 81.69 212 GLY A CA 1
ATOM 1670 C C . GLY A 1 212 ? 6.489 -10.745 15.326 1.00 81.69 212 GLY A C 1
ATOM 1671 O O . GLY A 1 212 ? 6.261 -9.632 14.861 1.00 81.69 212 GLY A O 1
ATOM 1672 N N . PHE A 1 213 ? 7.729 -11.151 15.600 1.00 85.50 213 PHE A N 1
ATOM 1673 C CA . PHE A 1 213 ? 8.905 -10.298 15.432 1.00 85.50 213 PHE A CA 1
ATOM 1674 C C . PHE A 1 213 ? 9.451 -10.380 14.000 1.00 85.50 213 PHE A C 1
ATOM 1676 O O . PHE A 1 213 ? 10.130 -11.340 13.627 1.00 85.50 213 PHE A O 1
ATOM 1683 N N . LEU A 1 214 ? 9.176 -9.361 13.185 1.00 88.88 214 LEU A N 1
ATOM 1684 C CA . LEU A 1 214 ? 9.753 -9.235 11.844 1.00 88.88 214 LEU A CA 1
ATOM 1685 C C . LEU A 1 214 ? 11.127 -8.571 11.925 1.00 88.88 214 LEU A C 1
ATOM 1687 O O . LEU A 1 214 ? 11.215 -7.411 12.293 1.00 88.88 214 LEU A O 1
ATOM 1691 N N . LYS A 1 215 ? 12.206 -9.251 11.526 1.00 88.81 215 LYS A N 1
ATOM 1692 C CA . LYS A 1 215 ? 13.591 -8.737 11.653 1.00 88.81 215 LYS A CA 1
ATOM 1693 C C . LYS A 1 215 ? 13.907 -7.464 10.839 1.00 88.81 215 LYS A C 1
ATOM 1695 O O . LYS A 1 215 ? 15.024 -6.956 10.917 1.00 88.81 215 LYS A O 1
ATOM 1700 N N . SER A 1 216 ? 12.971 -6.966 10.035 1.00 89.38 216 SER A N 1
ATOM 1701 C CA . SER A 1 216 ? 13.172 -5.790 9.192 1.00 89.38 216 SER A CA 1
ATOM 1702 C C . SER A 1 216 ? 13.362 -4.519 10.017 1.00 89.38 216 SER A C 1
ATOM 1704 O O . SER A 1 216 ? 12.541 -4.197 10.868 1.00 89.38 216 SER A O 1
ATOM 1706 N N . LYS A 1 217 ? 14.378 -3.721 9.670 1.00 88.38 217 LYS A N 1
ATOM 1707 C CA . LYS A 1 217 ? 14.579 -2.364 10.215 1.00 88.38 217 LYS A CA 1
ATOM 1708 C C . LYS A 1 217 ? 13.502 -1.362 9.769 1.00 88.38 217 LYS A C 1
ATOM 1710 O O . LYS A 1 217 ? 13.552 -0.205 10.167 1.00 88.38 217 LYS A O 1
ATOM 1715 N N . ARG A 1 218 ? 12.589 -1.768 8.879 1.00 86.81 218 ARG A N 1
ATOM 1716 C CA . ARG A 1 218 ? 11.460 -0.953 8.403 1.00 86.81 218 ARG A CA 1
ATOM 1717 C C . ARG A 1 218 ? 10.188 -1.170 9.209 1.00 86.81 218 ARG A C 1
ATOM 1719 O O . ARG A 1 218 ? 9.245 -0.402 9.044 1.00 86.81 218 ARG A O 1
ATOM 1726 N N . CYS A 1 219 ? 10.171 -2.193 10.057 1.00 87.19 219 CYS A N 1
ATOM 1727 C CA . CYS A 1 219 ? 9.118 -2.407 11.032 1.00 87.19 219 CYS A CA 1
ATOM 1728 C C . CYS A 1 219 ? 9.488 -1.720 12.342 1.00 87.19 219 CYS A C 1
ATOM 1730 O O . CYS A 1 219 ? 10.651 -1.699 12.741 1.00 87.19 219 CYS A O 1
ATOM 1732 N N . GLU A 1 220 ? 8.480 -1.190 13.017 1.00 84.81 220 GLU A N 1
ATOM 1733 C CA . GLU A 1 220 ? 8.617 -0.756 14.398 1.00 84.81 220 GLU A CA 1
ATOM 1734 C C . GLU A 1 220 ? 8.443 -1.960 15.325 1.00 84.81 220 GLU A C 1
ATOM 1736 O O . GLU A 1 220 ? 7.561 -2.796 15.117 1.00 84.81 220 GLU A O 1
ATOM 1741 N N . HIS A 1 221 ? 9.272 -2.030 16.367 1.00 83.19 221 HIS A N 1
ATOM 1742 C CA . HIS A 1 221 ? 9.193 -3.044 17.424 1.00 83.19 221 HIS A CA 1
ATOM 1743 C C . HIS A 1 221 ? 8.966 -2.371 18.776 1.00 83.19 221 HIS A C 1
ATOM 1745 O O . HIS A 1 221 ? 9.866 -2.364 19.620 1.00 83.19 221 HIS A O 1
ATOM 1751 N N . PRO A 1 222 ? 7.800 -1.738 18.982 1.00 72.25 222 PRO A N 1
ATOM 1752 C CA . PRO A 1 222 ? 7.468 -1.162 20.273 1.00 72.25 222 PRO A CA 1
ATOM 1753 C C . PRO A 1 222 ? 7.478 -2.244 21.358 1.00 72.25 222 PRO A C 1
ATOM 1755 O O . PRO A 1 222 ? 7.009 -3.368 21.167 1.00 72.25 222 PRO A O 1
ATOM 1758 N N . THR A 1 223 ? 8.036 -1.887 22.507 1.00 68.94 223 THR A N 1
ATOM 1759 C CA . THR A 1 223 ? 8.043 -2.715 23.709 1.00 68.94 223 THR A CA 1
ATOM 1760 C C . THR A 1 223 ? 6.630 -2.818 24.293 1.00 68.94 223 THR A C 1
ATOM 1762 O O . THR A 1 223 ? 5.765 -1.978 24.033 1.00 68.94 223 THR A O 1
ATOM 1765 N N . SER A 1 224 ? 6.356 -3.876 25.060 1.00 63.44 224 SER A N 1
ATOM 1766 C CA . SER A 1 224 ? 5.001 -4.188 25.543 1.00 63.44 224 SER A CA 1
ATOM 1767 C C . SER A 1 224 ? 4.376 -3.095 26.415 1.00 63.44 224 SER A C 1
ATOM 1769 O O . SER A 1 224 ? 3.161 -3.002 26.465 1.00 63.44 224 SER A O 1
ATOM 1771 N N . ASP A 1 225 ? 5.180 -2.251 27.061 1.00 59.16 225 ASP A N 1
ATOM 1772 C CA . ASP A 1 225 ? 4.753 -1.083 27.846 1.00 59.16 225 ASP A CA 1
ATOM 1773 C C . ASP A 1 225 ? 4.165 0.060 26.996 1.00 59.16 225 ASP A C 1
ATOM 1775 O O . ASP A 1 225 ? 3.479 0.935 27.522 1.00 59.16 225 ASP A O 1
ATOM 1779 N N . ARG A 1 226 ? 4.412 0.060 25.679 1.00 55.25 226 ARG A N 1
ATOM 1780 C CA . ARG A 1 226 ? 3.877 1.047 24.722 1.00 55.25 226 ARG A CA 1
ATOM 1781 C C . ARG A 1 226 ? 2.503 0.660 24.180 1.00 55.25 226 ARG A C 1
ATOM 1783 O O . ARG A 1 226 ? 1.754 1.528 23.733 1.00 55.25 226 ARG A O 1
ATOM 1790 N N . PHE A 1 227 ? 2.165 -0.625 24.216 1.00 49.53 227 PHE A N 1
ATOM 1791 C CA . PHE A 1 227 ? 0.808 -1.098 23.985 1.00 49.53 227 PHE A CA 1
ATOM 1792 C C . PHE A 1 227 ? 0.099 -1.054 25.331 1.00 49.53 227 PHE A C 1
ATOM 1794 O O . PHE A 1 227 ? 0.606 -1.608 26.292 1.00 49.53 227 PHE A O 1
ATOM 1801 N N . GLY A 1 228 ? -1.054 -0.394 25.438 1.00 39.03 228 GLY A N 1
ATOM 1802 C CA . GLY A 1 228 ? -1.783 -0.205 26.703 1.00 39.03 228 GLY A CA 1
ATOM 1803 C C . GLY A 1 228 ? -2.327 -1.481 27.370 1.00 39.03 228 GLY A C 1
ATOM 1804 O O . GLY A 1 228 ? -3.360 -1.420 28.031 1.00 39.03 228 GLY A O 1
ATOM 1805 N N . VAL A 1 229 ? -1.675 -2.627 27.188 1.00 38.38 229 VAL A N 1
ATOM 1806 C CA . VAL A 1 229 ? -1.880 -3.850 27.945 1.00 38.38 229 VAL A CA 1
ATOM 1807 C C . VAL A 1 229 ? -1.082 -3.691 29.234 1.00 38.38 229 VAL A C 1
ATOM 1809 O O . VAL A 1 229 ? 0.141 -3.828 29.253 1.00 38.38 229 VAL A O 1
ATOM 1812 N N . SER A 1 230 ? -1.765 -3.364 30.333 1.00 29.89 230 SER A N 1
ATOM 1813 C CA . SER A 1 230 ? -1.174 -3.580 31.653 1.00 29.89 230 SER A CA 1
ATOM 1814 C C . SER A 1 230 ? -0.643 -5.015 31.698 1.00 29.89 230 SER A C 1
ATOM 1816 O O . SER A 1 230 ? -1.354 -5.914 31.237 1.00 29.89 230 SER A O 1
ATOM 1818 N N . PRO A 1 231 ? 0.573 -5.259 32.219 1.00 31.78 231 PRO A N 1
ATOM 1819 C CA . PRO A 1 231 ? 1.029 -6.620 32.419 1.00 31.78 231 PRO A CA 1
ATOM 1820 C C . PRO A 1 231 ? -0.051 -7.324 33.232 1.00 31.78 231 PRO A C 1
ATOM 1822 O O . PRO A 1 231 ? -0.393 -6.875 34.331 1.00 31.78 231 PRO A O 1
ATOM 1825 N N . ILE A 1 232 ? -0.627 -8.392 32.674 1.00 34.38 232 ILE A N 1
ATOM 1826 C CA . ILE A 1 232 ? -1.356 -9.357 33.483 1.00 34.38 232 ILE A CA 1
ATOM 1827 C C . ILE A 1 232 ? -0.321 -9.784 34.512 1.00 34.38 232 ILE A C 1
ATOM 1829 O O . ILE A 1 232 ? 0.655 -10.459 34.183 1.00 34.38 232 ILE A O 1
ATOM 1833 N N . LYS A 1 233 ? -0.478 -9.299 35.747 1.00 31.12 233 LYS A N 1
ATOM 1834 C CA . LYS A 1 233 ? 0.189 -9.899 36.888 1.00 31.12 233 LYS A CA 1
ATOM 1835 C C . LYS A 1 233 ? -0.238 -11.356 36.826 1.00 31.12 233 LYS A C 1
ATOM 1837 O O . LYS A 1 233 ? -1.408 -11.648 37.058 1.00 31.12 233 LYS A O 1
ATOM 1842 N N . ALA A 1 234 ? 0.680 -12.233 36.433 1.00 31.47 234 ALA A N 1
ATOM 1843 C CA . ALA A 1 234 ? 0.542 -13.652 36.682 1.00 31.47 234 ALA A CA 1
ATOM 1844 C C . ALA A 1 234 ? 0.407 -13.775 38.203 1.00 31.47 234 ALA A C 1
ATOM 1846 O O . ALA A 1 234 ? 1.369 -13.592 38.948 1.00 31.47 234 ALA A O 1
ATOM 1847 N N . GLY A 1 235 ? -0.839 -13.872 38.655 1.00 32.97 235 GLY A N 1
ATOM 1848 C CA . GLY A 1 235 ? -1.187 -14.065 40.043 1.00 32.97 235 GLY A CA 1
ATOM 1849 C C . GLY A 1 235 ? -1.142 -15.552 40.330 1.00 32.97 235 GLY A C 1
ATOM 1850 O O . GLY A 1 235 ? -1.926 -16.277 39.730 1.00 32.97 235 GLY A O 1
ATOM 1851 N N . MET A 1 236 ? -0.244 -15.900 41.255 1.00 31.61 236 MET A N 1
ATOM 1852 C CA . MET A 1 236 ? -0.179 -17.112 42.087 1.00 31.61 236 MET A CA 1
ATOM 1853 C C . MET A 1 236 ? -0.033 -18.457 41.375 1.00 31.61 236 MET A C 1
ATOM 1855 O O . MET A 1 236 ? -0.998 -18.937 40.749 1.00 31.61 236 MET A O 1
#

Nearest PDB structures (foldseek):
  6lnw-assembly1_A  TM=2.812E-01  e=3.094E+00  Streptococcus pneumoniae TIGR4

Solvent-accessible surface area (backbone atoms only — not comparable to full-atom values): 14078 Å² total; per-residue (Å²): 134,86,82,82,82,81,80,78,81,80,74,82,75,85,73,90,62,90,86,50,83,71,81,93,58,57,75,38,74,78,50,67,45,39,89,95,75,54,51,73,52,65,55,32,48,68,56,27,45,75,72,58,33,37,83,75,42,70,56,45,91,87,48,99,56,62,17,32,29,29,30,46,89,80,39,48,56,56,27,43,17,22,20,60,42,31,35,34,32,30,42,32,37,36,44,48,36,91,58,52,51,88,78,51,59,39,40,31,82,53,93,68,27,34,34,39,42,37,26,22,45,67,59,91,44,27,60,74,39,62,75,78,63,95,40,50,23,59,46,47,31,39,42,27,43,76,78,75,43,68,50,75,53,64,51,43,56,77,68,42,69,93,52,59,57,36,80,51,82,62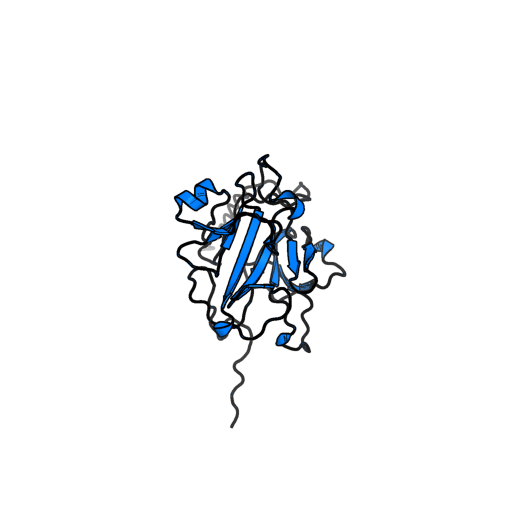,54,90,94,67,36,50,32,27,31,43,70,69,60,97,85,58,59,81,80,73,50,46,42,45,38,42,22,28,50,96,59,27,58,76,52,66,50,76,58,72,73,58,88,68,91,48,90,67,54,83,79,81,57,68,84,76,44,92,59,72,77,78,71,85,74,130

Radius of gyration: 20.22 Å; Cα contacts (8 Å, |Δi|>4): 415; chains: 1; bounding box: 41×64×62 Å

Foldseek 3Di:
DDDDDDPPPPPPDDDDPPPDDPDQWDQADWDFFDPPVTHTDDFFQVVCVVVQWDFDDAADPPDLFAATWTDHPPQQQWIFGAAPLRGTFWIKGKDFCVFFPDAAWQWADDPRITMWIKTQDDRVCRHPDNDDDSGSGTWIWTQRNVVSDTDTDRFFLVVCVPAQWDWDDDDPPQATKTFGNDDPPDDPRPGRQKIFHDDPRGTDDIDGHGGGDRPDPRDDDDDPVVPPPDPPPPDD

Sequence (236 aa):
MKSLVLVVILAAFSDAWLFSSGPNTPKWNSLYVTFGSFNQLPTTKTAAVAAGWRLNKTCDARNYFAGNRYILGGDTAVMLLFGANGQLAGIQMGAARSIVGVKRNPWVREGDMYVMTAYFTDPRTICSRTQTRIYYGDRLLILDGTTNSTIVIPFKEEDLTGSKWVAGKCFPTMGQHYWYDISNNMDCNDFYPVFIMYNGKRLDSFGWNTNGFLKSKRCEHPTSDRFGVSPIKAGM

pLDDT: mean 84.57, std 19.87, range [29.89, 98.81]